Protein AF-A0AAW2NBV9-F1 (afdb_monomer_lite)

Structure (mmCIF, N/CA/C/O backbone):
data_AF-A0AAW2NBV9-F1
#
_entry.id   AF-A0AAW2NBV9-F1
#
loop_
_atom_site.group_PDB
_atom_site.id
_atom_site.type_symbol
_atom_site.label_atom_id
_atom_site.label_alt_id
_atom_site.label_comp_id
_atom_site.label_asym_id
_atom_site.label_entity_id
_atom_site.label_seq_id
_atom_site.pdbx_PDB_ins_code
_atom_site.Cartn_x
_atom_site.Cartn_y
_atom_site.Cartn_z
_atom_site.occupancy
_atom_site.B_iso_or_equiv
_atom_site.auth_seq_id
_atom_site.auth_comp_id
_atom_site.auth_asym_id
_atom_site.auth_atom_id
_atom_site.pdbx_PDB_model_num
ATOM 1 N N . MET A 1 1 ? 8.031 8.968 -2.207 1.00 39.44 1 MET A N 1
ATOM 2 C CA . MET A 1 1 ? 7.893 8.015 -1.089 1.00 39.44 1 MET A CA 1
ATOM 3 C C . MET A 1 1 ? 7.884 6.632 -1.702 1.00 39.44 1 MET A C 1
ATOM 5 O O . MET A 1 1 ? 7.203 6.460 -2.703 1.00 39.44 1 MET A O 1
ATOM 9 N N . ALA A 1 2 ? 8.715 5.728 -1.199 1.00 60.62 2 ALA A N 1
ATOM 10 C CA . ALA A 1 2 ? 8.735 4.329 -1.610 1.00 60.62 2 ALA A CA 1
ATOM 11 C C . ALA A 1 2 ? 8.189 3.507 -0.440 1.00 60.62 2 ALA A C 1
ATOM 13 O O . ALA A 1 2 ? 8.529 3.817 0.704 1.00 60.62 2 ALA A O 1
ATOM 14 N N . ASP A 1 3 ? 7.345 2.519 -0.723 1.00 70.81 3 ASP A N 1
ATOM 15 C CA . ASP A 1 3 ? 6.788 1.648 0.311 1.00 70.81 3 ASP A CA 1
ATOM 16 C C . ASP A 1 3 ? 7.869 0.763 0.943 1.00 70.81 3 ASP A C 1
ATOM 18 O O . ASP A 1 3 ? 8.840 0.377 0.286 1.00 70.81 3 ASP A O 1
ATOM 22 N N . ILE A 1 4 ? 7.714 0.448 2.234 1.00 82.94 4 ILE A N 1
ATOM 23 C CA . ILE A 1 4 ? 8.656 -0.390 2.991 1.00 82.94 4 ILE A CA 1
ATOM 24 C C . ILE A 1 4 ? 8.171 -1.843 2.941 1.00 82.94 4 ILE A C 1
ATOM 26 O O . ILE A 1 4 ? 7.515 -2.344 3.857 1.00 82.94 4 ILE A O 1
ATOM 30 N N . ILE A 1 5 ? 8.468 -2.502 1.825 1.00 86.75 5 ILE A N 1
ATOM 31 C CA . ILE A 1 5 ? 7.992 -3.850 1.492 1.00 86.75 5 ILE A CA 1
ATOM 32 C C . ILE A 1 5 ? 9.079 -4.915 1.650 1.00 86.75 5 ILE A C 1
ATOM 34 O O . ILE A 1 5 ? 10.264 -4.655 1.438 1.00 86.75 5 ILE A O 1
ATOM 38 N N . ASP A 1 6 ? 8.666 -6.135 1.985 1.00 87.75 6 ASP A N 1
ATOM 39 C CA . ASP A 1 6 ? 9.525 -7.312 1.975 1.00 87.75 6 ASP A CA 1
ATOM 40 C C . ASP A 1 6 ? 9.626 -7.894 0.556 1.00 87.75 6 ASP A C 1
ATOM 42 O O . ASP A 1 6 ? 8.645 -8.330 -0.050 1.00 87.75 6 ASP A O 1
ATOM 46 N N . LEU A 1 7 ? 10.853 -7.920 0.034 1.00 87.56 7 LEU A N 1
ATOM 47 C CA . LEU A 1 7 ? 11.192 -8.446 -1.290 1.00 87.56 7 LEU A CA 1
ATOM 48 C C . LEU A 1 7 ? 11.772 -9.869 -1.235 1.00 87.56 7 LEU A C 1
ATOM 50 O O . LEU A 1 7 ? 12.198 -10.396 -2.266 1.00 87.56 7 LEU A O 1
ATOM 54 N N . SER A 1 8 ? 11.805 -10.509 -0.060 1.00 84.38 8 SER A N 1
ATOM 55 C CA . SER A 1 8 ? 12.404 -11.833 0.165 1.00 84.38 8 SER A CA 1
ATOM 56 C C . SER A 1 8 ? 11.896 -12.899 -0.815 1.00 84.38 8 SER A C 1
ATOM 58 O O . SER A 1 8 ? 12.676 -13.706 -1.331 1.00 84.38 8 SER A O 1
ATOM 60 N N . SER A 1 9 ? 10.607 -12.849 -1.166 1.00 85.50 9 SER A N 1
ATOM 61 C CA . SER A 1 9 ? 9.955 -13.765 -2.115 1.00 85.50 9 SER A CA 1
ATOM 62 C C . SER A 1 9 ? 10.530 -13.694 -3.542 1.00 85.50 9 SER A C 1
ATOM 64 O O . SER A 1 9 ? 10.414 -14.657 -4.320 1.00 85.50 9 SER A O 1
ATOM 66 N N . LEU A 1 10 ? 11.184 -12.579 -3.880 1.00 87.31 10 LEU A N 1
ATOM 67 C CA . LEU A 1 10 ? 11.699 -12.263 -5.210 1.00 87.31 10 LEU A CA 1
ATOM 68 C C . LEU A 1 10 ? 13.211 -12.480 -5.354 1.00 87.31 10 LEU A C 1
ATOM 70 O O . LEU A 1 10 ? 13.695 -12.542 -6.483 1.00 87.31 10 LEU A O 1
ATOM 74 N N . VAL A 1 11 ? 13.961 -12.651 -4.258 1.00 82.62 11 VAL A N 1
ATOM 75 C CA . VAL A 1 11 ? 15.443 -12.722 -4.260 1.00 82.62 11 VAL A CA 1
ATOM 76 C C . VAL A 1 11 ? 15.992 -13.871 -5.120 1.00 82.62 11 VAL A C 1
ATOM 78 O O . VAL A 1 11 ? 17.085 -13.787 -5.675 1.00 82.62 11 VAL A O 1
ATOM 81 N N . SER A 1 12 ? 15.217 -14.945 -5.285 1.00 81.38 12 SER A N 1
ATOM 82 C CA . SER A 1 12 ? 15.569 -16.072 -6.166 1.00 81.38 12 SER A CA 1
ATOM 83 C C . SER A 1 12 ? 15.487 -15.744 -7.662 1.00 81.38 12 SER A C 1
ATOM 85 O O . SER A 1 12 ? 16.059 -16.463 -8.479 1.00 81.38 12 SER A O 1
ATOM 87 N N . ALA A 1 13 ? 14.773 -14.682 -8.033 1.00 81.44 13 ALA A N 1
ATOM 88 C CA . ALA A 1 13 ? 14.463 -14.345 -9.416 1.00 81.44 13 ALA A CA 1
ATOM 89 C C . ALA A 1 13 ? 15.041 -12.992 -9.854 1.00 81.44 13 ALA A C 1
ATOM 91 O O . ALA A 1 13 ? 15.349 -12.828 -11.036 1.00 81.44 13 ALA A O 1
ATOM 92 N N . VAL A 1 14 ? 15.212 -12.052 -8.920 1.00 81.38 14 VAL A N 1
ATOM 93 C CA . VAL A 1 14 ? 15.706 -10.694 -9.167 1.00 81.38 14 VAL A CA 1
ATOM 94 C C . VAL A 1 14 ? 16.716 -10.314 -8.084 1.00 81.38 14 VAL A C 1
ATOM 96 O O . VAL A 1 14 ? 16.577 -10.693 -6.923 1.00 81.38 14 VAL A O 1
ATOM 99 N N . ARG A 1 15 ? 17.753 -9.563 -8.470 1.00 81.69 15 ARG A N 1
ATOM 100 C CA . ARG A 1 15 ? 18.691 -8.938 -7.531 1.00 81.69 15 ARG A CA 1
ATOM 101 C C . ARG A 1 15 ? 18.262 -7.501 -7.280 1.00 81.69 15 ARG A C 1
ATOM 103 O O . ARG A 1 15 ? 17.948 -6.784 -8.225 1.00 81.69 15 ARG A O 1
ATOM 110 N N . PHE A 1 16 ? 18.300 -7.087 -6.023 1.00 80.44 16 PHE A N 1
ATOM 111 C CA . PHE A 1 16 ? 17.918 -5.745 -5.602 1.00 80.44 16 PHE A CA 1
ATOM 112 C C . PHE A 1 16 ? 19.143 -4.978 -5.122 1.00 80.44 16 PHE A C 1
ATOM 114 O O . PHE A 1 16 ? 20.084 -5.561 -4.582 1.00 80.44 16 PHE A O 1
ATOM 121 N N . ILE A 1 17 ? 19.114 -3.666 -5.311 1.00 75.94 17 ILE A N 1
ATOM 122 C CA . ILE A 1 17 ? 20.088 -2.738 -4.753 1.00 75.94 17 ILE A CA 1
ATOM 123 C C . ILE A 1 17 ? 19.322 -1.545 -4.198 1.00 75.94 17 ILE A C 1
ATOM 125 O O . ILE A 1 17 ? 18.407 -1.031 -4.843 1.00 75.94 17 ILE A O 1
ATOM 129 N N . ASP A 1 18 ? 19.678 -1.116 -2.991 1.00 74.50 18 ASP A N 1
ATOM 130 C CA . ASP A 1 18 ? 19.153 0.127 -2.441 1.00 74.50 18 ASP A CA 1
ATOM 131 C C . ASP A 1 18 ? 19.538 1.282 -3.372 1.00 74.50 18 ASP A C 1
ATOM 133 O O . ASP A 1 18 ? 20.706 1.428 -3.743 1.00 74.50 18 ASP A O 1
ATOM 137 N N . PHE A 1 19 ? 18.568 2.112 -3.757 1.00 75.88 19 PHE A N 1
ATOM 138 C CA . PHE A 1 19 ? 18.805 3.181 -4.725 1.00 75.88 19 PHE A CA 1
ATOM 139 C C . PHE A 1 19 ? 19.908 4.151 -4.278 1.00 75.88 19 PHE A C 1
ATOM 141 O O . PHE A 1 19 ? 20.666 4.646 -5.105 1.00 75.88 19 PHE A O 1
ATOM 148 N N . ARG A 1 20 ? 20.068 4.386 -2.972 1.00 71.88 20 ARG A N 1
ATOM 149 C CA . ARG A 1 20 ? 21.134 5.238 -2.424 1.00 71.88 20 ARG A CA 1
ATOM 150 C C . ARG A 1 20 ? 22.497 4.588 -2.615 1.00 71.88 20 ARG A C 1
ATOM 152 O O . ARG A 1 20 ? 23.453 5.269 -2.976 1.00 71.88 20 ARG A O 1
ATOM 159 N N . VAL A 1 21 ? 22.590 3.276 -2.403 1.00 76.06 21 VAL A N 1
ATOM 160 C CA . VAL A 1 21 ? 23.816 2.508 -2.661 1.00 76.06 21 VAL A CA 1
ATOM 161 C C . VAL A 1 21 ? 24.131 2.530 -4.153 1.00 76.06 21 VAL A C 1
ATOM 163 O O . VAL A 1 21 ? 25.255 2.848 -4.531 1.00 76.06 21 VAL A O 1
ATOM 166 N N . PHE A 1 22 ? 23.127 2.298 -5.000 1.00 81.75 22 PHE A N 1
ATOM 167 C CA . PHE A 1 22 ? 23.261 2.382 -6.451 1.00 81.75 22 PHE A CA 1
ATOM 168 C C . PHE A 1 22 ? 23.767 3.757 -6.908 1.00 81.75 22 PHE A C 1
ATOM 170 O O . PHE A 1 22 ? 24.771 3.828 -7.609 1.00 81.75 22 PHE A O 1
ATOM 177 N N . VAL A 1 23 ? 23.137 4.847 -6.461 1.00 78.38 23 VAL A N 1
ATOM 178 C CA . VAL A 1 23 ? 23.558 6.226 -6.759 1.00 78.38 23 VAL A CA 1
ATOM 179 C C . VAL A 1 23 ? 24.965 6.493 -6.228 1.00 78.38 23 VAL A C 1
ATOM 181 O O . VAL A 1 23 ? 25.781 7.074 -6.933 1.00 78.38 23 VAL A O 1
ATOM 184 N N . SER A 1 24 ? 25.292 6.037 -5.018 1.00 77.38 24 SER A N 1
ATOM 185 C CA . SER A 1 24 ? 26.635 6.212 -4.450 1.00 77.38 24 SER A CA 1
ATOM 186 C C . SER A 1 24 ? 27.707 5.546 -5.317 1.00 77.38 24 SER A C 1
ATOM 188 O O . SER A 1 24 ? 28.726 6.165 -5.626 1.00 77.38 24 SER A O 1
ATOM 190 N N . MET A 1 25 ? 27.455 4.306 -5.751 1.00 81.50 25 MET A N 1
ATOM 191 C CA . MET A 1 25 ? 28.358 3.537 -6.609 1.00 81.50 25 MET A CA 1
ATOM 192 C C . MET A 1 25 ? 28.469 4.142 -8.008 1.00 81.50 25 MET A C 1
ATOM 194 O O . MET A 1 25 ? 29.577 4.347 -8.496 1.00 81.50 25 MET A O 1
ATOM 198 N N . LEU A 1 26 ? 27.335 4.444 -8.642 1.00 79.56 26 LEU A N 1
ATOM 199 C CA . LEU A 1 26 ? 27.296 4.932 -10.017 1.00 79.56 26 LEU A CA 1
ATOM 200 C C . LEU A 1 26 ? 27.855 6.353 -10.134 1.00 79.56 26 LEU A C 1
ATOM 202 O O . LEU A 1 26 ? 28.618 6.647 -11.048 1.00 79.56 26 LEU A O 1
ATOM 206 N N . CYS A 1 27 ? 27.493 7.232 -9.202 1.00 80.75 27 CYS A N 1
ATOM 207 C CA . CYS A 1 27 ? 27.898 8.633 -9.231 1.00 80.75 27 CYS A CA 1
ATOM 208 C C . CYS A 1 27 ? 29.260 8.877 -8.560 1.00 80.75 27 CYS A C 1
ATOM 210 O O . CYS A 1 27 ? 29.751 10.007 -8.575 1.00 80.75 27 CYS A O 1
ATOM 212 N N . GLY A 1 28 ? 29.860 7.859 -7.929 1.00 78.88 28 GLY A N 1
ATOM 213 C CA . GLY A 1 28 ? 31.118 7.997 -7.190 1.00 78.88 28 GLY A CA 1
ATOM 214 C C . GLY A 1 28 ? 31.019 8.989 -6.026 1.00 78.88 28 GLY A C 1
ATOM 215 O O . GLY A 1 28 ? 31.936 9.784 -5.800 1.00 78.88 28 GLY A O 1
ATOM 216 N N . VAL A 1 29 ? 29.887 8.989 -5.317 1.00 75.12 29 VAL A N 1
ATOM 217 C CA . VAL A 1 29 ? 29.602 9.901 -4.198 1.00 75.12 29 VAL A CA 1
ATOM 218 C C . VAL A 1 29 ? 29.339 9.118 -2.919 1.00 75.12 29 VAL A C 1
ATOM 220 O O . VAL A 1 29 ? 28.699 8.075 -2.941 1.00 75.12 29 VAL A O 1
ATOM 223 N N . ASN A 1 30 ? 29.802 9.631 -1.780 1.00 70.06 30 ASN A N 1
ATOM 224 C CA . ASN A 1 30 ? 29.494 9.037 -0.483 1.00 70.06 30 ASN A CA 1
ATOM 225 C C . ASN A 1 30 ? 28.305 9.766 0.152 1.00 70.06 30 ASN A C 1
ATOM 227 O O . ASN A 1 30 ? 28.470 10.827 0.757 1.00 70.06 30 ASN A O 1
ATOM 231 N N . LEU A 1 31 ? 27.109 9.186 0.025 1.00 64.31 31 LEU A N 1
ATOM 232 C CA . LEU A 1 31 ? 25.885 9.770 0.577 1.00 64.31 31 LEU A CA 1
ATOM 233 C C . LEU A 1 31 ? 25.872 9.809 2.116 1.00 64.31 31 LEU A C 1
ATOM 235 O O . LEU A 1 31 ? 25.191 10.668 2.678 1.00 64.31 31 LEU A O 1
ATOM 239 N N . ASN A 1 32 ? 26.670 8.977 2.798 1.00 58.31 32 ASN A N 1
ATOM 240 C CA . ASN A 1 32 ? 26.787 8.991 4.263 1.00 58.31 32 ASN A CA 1
ATOM 241 C C . ASN A 1 32 ? 27.552 10.220 4.785 1.00 58.31 32 ASN A C 1
ATOM 243 O O . ASN A 1 32 ? 27.430 10.561 5.955 1.00 58.31 32 ASN A O 1
ATOM 247 N N . MET A 1 33 ? 28.316 10.913 3.930 1.00 51.69 33 MET A N 1
ATOM 248 C CA . MET A 1 33 ? 29.054 12.132 4.302 1.00 51.69 33 MET A CA 1
ATOM 249 C C . MET A 1 33 ? 28.194 13.403 4.238 1.00 51.69 33 MET A C 1
ATOM 251 O O . MET A 1 33 ? 28.656 14.480 4.602 1.00 51.69 33 MET A O 1
ATOM 255 N N . SER A 1 34 ? 26.943 13.306 3.782 1.00 48.75 34 SER A N 1
ATOM 256 C CA . SER A 1 34 ? 26.050 14.463 3.612 1.00 48.75 34 SER A CA 1
ATOM 257 C C . SER A 1 34 ? 25.631 15.097 4.950 1.00 48.75 34 SER A C 1
ATOM 259 O O . SER A 1 34 ? 25.307 16.287 5.002 1.00 48.75 34 SER A O 1
ATOM 261 N N . CYS A 1 35 ? 25.670 14.324 6.041 1.00 49.19 35 CYS A N 1
ATOM 262 C CA . CYS A 1 35 ? 25.407 14.797 7.397 1.00 49.19 35 CYS A CA 1
ATOM 263 C C . CYS A 1 35 ? 26.685 15.405 7.992 1.00 49.19 35 CYS A C 1
ATOM 265 O O . CYS A 1 35 ? 27.603 14.686 8.369 1.00 49.19 35 CYS A O 1
ATOM 267 N N . GLY A 1 36 ? 26.749 16.737 8.065 1.00 49.12 36 GLY A N 1
ATOM 268 C CA . GLY A 1 36 ? 27.833 17.456 8.753 1.00 49.12 36 GLY A CA 1
ATOM 269 C C . GLY A 1 36 ? 28.871 18.151 7.864 1.00 49.12 36 GLY A C 1
ATOM 270 O O . GLY A 1 36 ? 29.818 18.722 8.393 1.00 49.12 36 GLY A O 1
ATOM 271 N N . MET A 1 37 ? 28.708 18.163 6.537 1.00 52.62 37 MET A N 1
ATOM 272 C CA . MET A 1 37 ? 29.634 18.881 5.647 1.00 52.62 37 MET A CA 1
ATOM 273 C C . MET A 1 37 ? 29.497 20.412 5.702 1.00 52.62 37 MET A C 1
ATOM 275 O O . MET A 1 37 ? 28.384 20.952 5.769 1.00 52.62 37 MET A O 1
ATOM 279 N N . ASP A 1 38 ? 30.632 21.102 5.557 1.00 52.50 38 ASP A N 1
ATOM 280 C CA . ASP A 1 38 ? 30.707 22.539 5.276 1.00 52.50 38 ASP A CA 1
ATOM 281 C C . ASP A 1 38 ? 30.006 22.899 3.953 1.00 52.50 38 ASP A C 1
ATOM 283 O O . ASP A 1 38 ? 29.855 22.075 3.043 1.00 52.50 38 ASP A O 1
ATOM 287 N N . SER A 1 39 ? 29.577 24.158 3.824 1.00 56.22 39 SER A N 1
ATOM 288 C CA . SER A 1 39 ? 28.795 24.654 2.679 1.00 56.22 39 SER A CA 1
ATOM 289 C C . SER A 1 39 ? 29.490 24.464 1.321 1.00 56.22 39 SER A C 1
ATOM 291 O O . SER A 1 39 ? 28.826 24.177 0.324 1.00 56.22 39 SER A O 1
ATOM 293 N N . SER A 1 40 ? 30.822 24.552 1.275 1.00 56.81 40 SER A N 1
ATOM 294 C CA . SER A 1 40 ? 31.618 24.356 0.056 1.00 56.81 40 SER A CA 1
ATOM 295 C C . SER A 1 40 ? 31.657 22.889 -0.392 1.00 56.81 40 SER A C 1
ATOM 297 O O . SER A 1 40 ? 31.457 22.605 -1.573 1.00 56.81 40 SER A O 1
ATOM 299 N N . MET A 1 41 ? 31.819 21.936 0.532 1.00 57.25 41 MET A N 1
ATOM 300 C CA . MET A 1 41 ? 31.800 20.501 0.215 1.00 57.25 41 MET A CA 1
ATOM 301 C C . MET A 1 41 ? 30.402 20.013 -0.175 1.00 57.25 41 MET A C 1
ATOM 303 O O . MET A 1 41 ? 30.267 19.222 -1.111 1.00 57.25 41 MET A O 1
ATOM 307 N N . LYS A 1 42 ? 29.357 20.567 0.455 1.00 64.62 42 LYS A N 1
ATOM 308 C CA . LYS A 1 42 ? 27.961 20.354 0.045 1.00 64.62 42 LYS A CA 1
ATOM 309 C C . LYS A 1 42 ? 27.713 20.792 -1.399 1.00 64.62 42 LYS A C 1
ATOM 311 O O . LYS A 1 42 ? 27.024 20.083 -2.126 1.00 64.62 42 LYS A O 1
ATOM 316 N N . SER A 1 43 ? 28.302 21.910 -1.836 1.00 67.88 43 SER A N 1
ATOM 317 C CA . SER A 1 43 ? 28.133 22.401 -3.212 1.00 67.88 43 SER A CA 1
ATOM 318 C C . SER A 1 43 ? 28.743 21.459 -4.260 1.00 67.88 43 SER A C 1
ATOM 320 O O . SER A 1 43 ? 28.084 21.131 -5.242 1.00 67.88 43 SER A O 1
ATOM 322 N N . SER A 1 44 ? 29.953 20.937 -4.022 1.00 73.75 44 SER A N 1
ATOM 323 C CA . SER A 1 44 ? 30.614 20.002 -4.946 1.00 73.75 44 SER A CA 1
ATOM 324 C C . SER A 1 44 ? 29.893 18.653 -5.028 1.00 73.75 44 SER A C 1
ATOM 326 O O . SER A 1 44 ? 29.712 18.113 -6.120 1.00 73.75 44 SER A O 1
ATOM 328 N N . LEU A 1 45 ? 29.440 18.127 -3.885 1.00 74.88 45 LEU A N 1
ATOM 329 C CA . LEU A 1 45 ? 28.627 16.913 -3.830 1.00 74.88 45 LEU A CA 1
ATOM 330 C C . LEU A 1 45 ? 27.310 17.090 -4.597 1.00 74.88 45 LEU A C 1
ATOM 332 O O . LEU A 1 45 ? 26.937 16.222 -5.385 1.00 74.88 45 LEU A O 1
ATOM 336 N N . LEU A 1 46 ? 26.633 18.223 -4.396 1.00 77.44 46 LEU A N 1
ATOM 337 C CA . LEU A 1 46 ? 25.379 18.538 -5.071 1.00 77.44 46 LEU A CA 1
ATOM 338 C C . LEU A 1 46 ? 25.558 18.628 -6.590 1.00 77.44 46 LEU A C 1
ATOM 340 O O . LEU A 1 46 ? 24.729 18.100 -7.323 1.00 77.44 46 LEU A O 1
ATOM 344 N N . GLU A 1 47 ? 26.634 19.249 -7.074 1.00 82.38 47 GLU A N 1
ATOM 345 C CA . GLU A 1 47 ? 26.911 19.323 -8.514 1.00 82.38 47 GLU A CA 1
ATOM 346 C C . GLU A 1 47 ? 27.196 17.943 -9.121 1.00 82.38 47 GLU A C 1
ATOM 348 O O . GLU A 1 47 ? 26.631 17.611 -10.162 1.00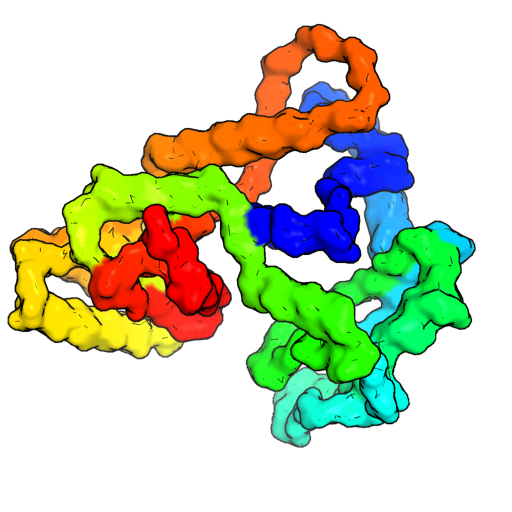 82.38 47 GLU A O 1
ATOM 353 N N . LYS A 1 48 ? 27.971 17.084 -8.443 1.00 80.12 48 LYS A N 1
ATOM 354 C CA . LYS A 1 48 ? 28.168 15.690 -8.886 1.00 80.12 48 LYS A CA 1
ATOM 355 C C . LYS A 1 48 ? 26.856 14.908 -8.933 1.00 80.12 48 LYS A C 1
ATOM 357 O O . LYS A 1 48 ? 26.608 14.175 -9.887 1.00 80.12 48 LYS A O 1
ATOM 362 N N . LEU A 1 49 ? 26.001 15.082 -7.925 1.00 81.44 49 LEU A N 1
ATOM 363 C CA . LEU A 1 49 ? 24.676 14.464 -7.887 1.00 81.44 49 LEU A CA 1
ATOM 364 C C . LEU A 1 49 ? 23.767 14.981 -9.004 1.00 81.44 49 LEU A C 1
ATOM 366 O O . LEU A 1 49 ? 23.067 14.182 -9.615 1.00 81.44 49 LEU A O 1
ATOM 370 N N . LYS A 1 50 ? 23.793 16.282 -9.311 1.00 83.00 50 LYS A N 1
ATOM 371 C CA . LYS A 1 50 ? 23.041 16.855 -10.437 1.00 83.00 50 LYS A CA 1
ATOM 372 C C . LYS A 1 50 ? 23.515 16.296 -11.773 1.00 83.00 50 LYS A C 1
ATOM 374 O O . LYS A 1 50 ? 22.683 15.892 -12.576 1.00 83.00 50 LYS A O 1
ATOM 379 N N . GLN A 1 51 ? 24.827 16.240 -11.997 1.00 82.06 51 GLN A N 1
ATOM 380 C CA . GLN A 1 51 ? 25.407 15.681 -13.223 1.00 82.06 51 GLN A CA 1
ATOM 381 C C . GLN A 1 51 ? 25.036 14.205 -13.388 1.00 82.06 51 GLN A C 1
ATOM 383 O O . GLN A 1 51 ? 24.543 13.797 -14.435 1.00 82.06 51 GLN A O 1
ATOM 388 N N . CYS A 1 52 ? 25.192 13.411 -12.328 1.00 83.00 52 CYS A N 1
ATOM 389 C CA . CYS A 1 52 ? 24.800 12.008 -12.353 1.00 83.00 52 CYS A CA 1
ATOM 390 C C . CYS A 1 52 ? 23.283 11.823 -12.514 1.00 83.00 52 CYS A C 1
ATOM 392 O O . CYS A 1 52 ? 22.836 10.941 -13.240 1.00 83.00 52 CYS A O 1
ATOM 394 N N . GLY A 1 53 ? 22.483 12.679 -11.876 1.00 80.44 53 GLY A N 1
ATOM 395 C CA . GLY A 1 53 ? 21.032 12.709 -12.030 1.00 80.44 53 GLY A CA 1
ATOM 396 C C . GLY A 1 53 ? 20.605 13.021 -13.466 1.00 80.44 53 GLY A C 1
ATOM 397 O O . GLY A 1 53 ? 19.713 12.355 -13.979 1.00 80.44 53 GLY A O 1
ATOM 398 N N . SER A 1 54 ? 21.276 13.967 -14.136 1.00 79.62 54 SER A N 1
ATOM 399 C CA . SER A 1 54 ? 21.076 14.269 -15.564 1.00 79.62 54 SER A CA 1
ATOM 400 C C . SER A 1 54 ? 21.301 13.023 -16.423 1.00 79.62 54 SER A C 1
ATOM 402 O O . SER A 1 54 ? 20.420 12.630 -17.192 1.00 79.62 54 SER A O 1
ATOM 404 N N . LEU A 1 55 ? 22.412 12.322 -16.184 1.00 78.88 55 LEU A N 1
ATOM 405 C CA . LEU A 1 55 ? 22.763 11.081 -16.871 1.00 78.88 55 LEU A CA 1
ATOM 406 C C . LEU A 1 55 ? 21.743 9.957 -16.611 1.00 78.88 55 LEU A C 1
ATOM 408 O O . LEU A 1 55 ? 21.266 9.329 -17.552 1.00 78.88 55 LEU A O 1
ATOM 412 N N . LEU A 1 56 ? 21.338 9.745 -15.354 1.00 78.06 56 LEU A N 1
ATOM 413 C CA . LEU A 1 56 ? 20.328 8.748 -14.971 1.00 78.06 56 LEU A CA 1
ATOM 414 C C . LEU A 1 56 ? 18.928 9.057 -15.504 1.00 78.06 56 LEU A C 1
ATOM 416 O O . LEU A 1 56 ? 18.153 8.143 -15.772 1.00 78.06 56 LEU A O 1
ATOM 420 N N . SER A 1 57 ? 18.594 10.338 -15.652 1.00 74.81 57 SER A N 1
ATOM 421 C CA . SER A 1 57 ? 17.319 10.770 -16.227 1.00 74.81 57 SER A CA 1
ATOM 422 C C . SER A 1 57 ? 17.270 10.622 -17.749 1.00 74.81 57 SER A C 1
ATOM 424 O O . SER A 1 57 ? 16.208 10.795 -18.345 1.00 74.81 57 SER A O 1
ATOM 426 N N . GLY A 1 58 ? 18.408 10.319 -18.384 1.00 72.44 58 GLY A N 1
ATOM 427 C CA . GLY A 1 58 ? 18.514 10.249 -19.834 1.00 72.44 58 GLY A CA 1
ATOM 428 C C . GLY A 1 58 ? 18.411 11.609 -20.526 1.00 72.44 58 GLY A C 1
ATOM 429 O O . GLY A 1 58 ? 18.204 11.649 -21.739 1.00 72.44 58 GLY A O 1
ATOM 430 N N . TYR A 1 59 ? 18.553 12.717 -19.783 1.00 74.12 59 TYR A N 1
ATOM 431 C CA . TYR A 1 59 ? 18.511 14.079 -20.325 1.00 74.12 59 TYR A CA 1
ATOM 432 C C . TYR A 1 59 ? 19.587 14.287 -21.398 1.00 74.12 59 TYR A C 1
ATOM 434 O O . TYR A 1 59 ? 19.316 14.853 -22.456 1.00 74.12 59 TYR A O 1
ATOM 442 N N . ASP A 1 60 ? 20.775 13.728 -21.163 1.00 72.94 60 ASP A N 1
ATOM 443 C CA . ASP A 1 60 ? 21.912 13.776 -22.087 1.00 72.94 60 ASP A CA 1
ATOM 444 C C . ASP A 1 60 ? 21.848 12.691 -23.188 1.00 72.94 60 ASP A C 1
ATOM 446 O O . ASP A 1 60 ? 22.743 12.580 -24.025 1.00 72.94 60 ASP A O 1
ATOM 450 N N . GLY A 1 61 ? 20.761 11.911 -23.240 1.00 75.38 61 GLY A N 1
ATOM 451 C CA . GLY A 1 61 ? 20.536 10.851 -24.221 1.00 75.38 61 GLY A CA 1
ATOM 452 C C . GLY A 1 61 ? 21.223 9.525 -23.883 1.00 75.38 61 GLY A C 1
ATOM 453 O O . GLY A 1 61 ? 21.475 9.210 -22.722 1.00 75.38 61 GLY A O 1
ATOM 454 N N . ASN A 1 62 ? 21.470 8.714 -24.916 1.00 80.25 62 ASN A N 1
ATOM 455 C CA . ASN A 1 62 ? 22.161 7.433 -24.767 1.00 80.25 62 ASN A CA 1
ATOM 456 C C . ASN A 1 62 ? 23.663 7.677 -24.606 1.00 80.25 62 ASN A C 1
ATOM 458 O O . ASN A 1 62 ? 24.260 8.381 -25.420 1.00 80.25 62 ASN A O 1
ATOM 462 N N . VAL A 1 63 ? 24.264 7.052 -23.598 1.00 78.81 63 VAL A N 1
ATOM 463 C CA . VAL A 1 63 ? 25.699 7.135 -23.310 1.00 78.81 63 VAL A CA 1
ATOM 464 C C . VAL A 1 63 ? 26.312 5.762 -23.565 1.00 78.81 63 VAL A C 1
ATOM 466 O O . VAL A 1 63 ? 26.252 4.891 -22.695 1.00 78.81 63 VAL A O 1
ATOM 469 N N . ASP A 1 64 ? 26.871 5.574 -24.765 1.00 78.50 64 ASP A N 1
ATOM 470 C CA . ASP A 1 64 ? 27.492 4.332 -25.249 1.00 78.50 64 ASP A CA 1
ATOM 471 C C . ASP A 1 64 ? 26.711 3.066 -24.830 1.00 78.50 64 ASP A C 1
ATOM 473 O O . ASP A 1 64 ? 25.502 2.969 -25.042 1.00 78.50 64 ASP A O 1
ATOM 477 N N . SER A 1 65 ? 27.389 2.092 -24.214 1.00 77.38 65 SER A N 1
ATOM 478 C CA . SER A 1 65 ? 26.799 0.902 -23.587 1.00 77.38 65 SER A CA 1
ATOM 479 C C . SER A 1 65 ? 26.518 1.090 -22.086 1.00 77.38 65 SER A C 1
ATOM 481 O O . SER A 1 65 ? 26.240 0.126 -21.371 1.00 77.38 65 SER A O 1
ATOM 483 N N . CYS A 1 66 ? 26.638 2.312 -21.564 1.00 80.69 66 CYS A N 1
ATOM 484 C CA . CYS A 1 66 ? 26.435 2.609 -20.148 1.00 80.69 66 CYS A CA 1
ATOM 485 C C . CYS A 1 66 ? 24.952 2.849 -19.851 1.00 80.69 66 CYS A C 1
ATOM 487 O O . CYS A 1 66 ? 24.356 2.104 -19.073 1.00 80.69 66 CYS A O 1
ATOM 489 N N . VAL A 1 67 ? 24.342 3.833 -20.518 1.00 84.38 67 VAL A N 1
ATOM 490 C CA . VAL A 1 67 ? 22.941 4.222 -20.306 1.00 84.38 67 VAL A CA 1
ATOM 491 C C . VAL A 1 67 ? 22.193 4.249 -21.629 1.00 84.38 67 VAL A C 1
ATOM 493 O O . VAL A 1 67 ? 22.603 4.934 -22.565 1.00 84.38 67 VAL A O 1
ATOM 496 N N . PHE A 1 68 ? 21.052 3.570 -21.681 1.00 87.88 68 PHE A N 1
ATOM 497 C CA . PHE A 1 68 ? 20.069 3.735 -22.743 1.00 87.88 68 PHE A CA 1
ATOM 498 C C . PHE A 1 68 ? 18.863 4.506 -22.210 1.00 87.88 68 PHE A C 1
ATOM 500 O O . PHE A 1 68 ? 18.114 4.004 -21.374 1.00 87.88 68 PHE A O 1
ATOM 507 N N . ALA A 1 69 ? 18.677 5.722 -22.711 1.00 85.81 69 ALA A N 1
ATOM 508 C CA . ALA A 1 69 ? 17.557 6.591 -22.407 1.00 85.81 69 ALA A CA 1
ATOM 509 C C . ALA A 1 69 ? 16.424 6.361 -23.413 1.00 85.81 69 ALA A C 1
ATOM 511 O O . ALA A 1 69 ? 16.483 6.793 -24.568 1.00 85.81 69 ALA A O 1
ATOM 512 N N . SER A 1 70 ? 15.364 5.686 -22.973 1.00 82.56 70 SER A N 1
ATOM 513 C CA . SER A 1 70 ? 14.174 5.495 -23.796 1.00 82.56 70 SER A CA 1
ATOM 514 C C . SER A 1 70 ? 13.502 6.838 -24.079 1.00 82.56 70 SER A C 1
ATOM 516 O O . SER A 1 70 ? 13.135 7.569 -23.160 1.00 82.56 70 SER A O 1
ATOM 518 N N . ARG A 1 71 ? 13.318 7.143 -25.368 1.00 79.56 71 ARG A N 1
ATOM 519 C CA . ARG A 1 71 ? 12.613 8.344 -25.849 1.00 79.56 71 ARG A CA 1
ATOM 520 C C . ARG A 1 71 ? 11.121 8.107 -26.091 1.00 79.56 71 ARG A C 1
ATOM 522 O O . ARG A 1 71 ? 10.455 8.972 -26.655 1.00 79.56 71 ARG A O 1
ATOM 529 N N . GLU A 1 72 ? 10.614 6.935 -25.720 1.00 79.69 72 GLU A N 1
ATOM 530 C CA . GLU A 1 72 ? 9.203 6.596 -25.890 1.00 79.69 72 GLU A CA 1
ATOM 531 C C . GLU A 1 72 ? 8.332 7.470 -24.986 1.00 79.69 72 GLU A C 1
ATOM 533 O O . GLU A 1 72 ? 8.592 7.610 -23.790 1.00 79.69 72 GLU A O 1
ATOM 538 N N . ASP A 1 73 ? 7.284 8.059 -25.561 1.00 75.75 73 ASP A N 1
ATOM 539 C CA . ASP A 1 73 ? 6.320 8.855 -24.809 1.00 75.75 73 ASP A CA 1
ATOM 540 C C . ASP A 1 73 ? 5.298 7.911 -24.171 1.00 75.75 73 ASP A C 1
ATOM 542 O O . ASP A 1 73 ? 4.504 7.263 -24.852 1.00 75.75 73 ASP A O 1
ATOM 546 N N . CYS A 1 74 ? 5.274 7.844 -22.845 1.00 72.81 74 CYS A N 1
ATOM 547 C CA . CYS A 1 74 ? 4.314 7.004 -22.134 1.00 72.81 74 CYS A CA 1
ATOM 548 C C . CYS A 1 74 ? 2.855 7.357 -22.469 1.00 72.81 74 CYS A C 1
ATOM 550 O O . CYS A 1 74 ? 1.992 6.495 -22.420 1.00 72.81 74 CYS A O 1
ATOM 552 N N . ARG A 1 75 ? 2.546 8.583 -22.917 1.00 73.69 75 ARG A N 1
ATOM 553 C CA . ARG A 1 75 ? 1.178 8.941 -23.327 1.00 73.69 75 ARG A CA 1
ATOM 554 C C . ARG A 1 75 ? 0.708 8.163 -24.552 1.00 73.69 75 ARG A C 1
ATOM 556 O O . ARG A 1 75 ? -0.486 7.917 -24.680 1.00 73.69 75 ARG A O 1
ATOM 563 N N . ASN A 1 76 ? 1.613 7.801 -25.460 1.00 80.12 76 ASN A N 1
ATOM 564 C CA . ASN A 1 76 ? 1.276 7.145 -26.724 1.00 80.12 76 ASN A CA 1
ATOM 565 C C . ASN A 1 76 ? 1.731 5.680 -26.798 1.00 80.12 76 ASN A C 1
ATOM 567 O O . ASN A 1 76 ? 1.409 5.009 -27.776 1.00 80.12 76 ASN A O 1
ATOM 571 N N . THR A 1 77 ? 2.436 5.181 -25.785 1.00 81.44 77 THR A N 1
ATOM 572 C CA . THR A 1 77 ? 3.023 3.840 -25.786 1.00 81.44 77 THR A CA 1
ATOM 573 C C . THR A 1 77 ? 2.524 3.036 -24.594 1.00 81.44 77 THR A C 1
ATOM 575 O O . THR A 1 77 ? 2.573 3.500 -23.459 1.00 81.44 77 THR A O 1
ATOM 578 N N . VAL A 1 78 ? 2.064 1.818 -24.864 1.00 82.75 78 VAL A N 1
ATOM 579 C CA . VAL A 1 78 ? 1.717 0.803 -23.868 1.00 82.75 78 VAL A CA 1
ATOM 580 C C . VAL A 1 78 ? 2.714 -0.334 -24.005 1.00 82.75 78 VAL A C 1
ATOM 582 O O . VAL A 1 78 ? 2.789 -0.982 -25.046 1.00 82.75 78 VAL A O 1
ATOM 585 N N . TRP A 1 79 ? 3.512 -0.554 -22.973 1.00 84.69 79 TRP A N 1
ATOM 586 C CA . TRP A 1 79 ? 4.493 -1.627 -22.947 1.00 84.69 79 TRP A CA 1
ATOM 587 C C . TRP A 1 79 ? 3.811 -2.965 -22.681 1.00 84.69 79 TRP A C 1
ATOM 589 O O . TRP A 1 79 ? 3.137 -3.108 -21.670 1.00 84.69 79 TRP A O 1
ATOM 599 N N . THR A 1 80 ? 4.023 -3.941 -23.559 1.00 84.69 80 THR A N 1
ATOM 600 C CA . THR A 1 80 ? 3.481 -5.307 -23.450 1.00 84.69 80 THR A CA 1
ATOM 601 C C . THR A 1 80 ? 4.607 -6.337 -23.478 1.00 84.69 80 THR A C 1
ATOM 603 O O . THR A 1 80 ? 5.690 -6.043 -23.989 1.00 84.69 80 THR A O 1
ATOM 606 N N . TYR A 1 81 ? 4.379 -7.554 -22.980 1.00 83.62 81 TYR A N 1
ATOM 607 C CA . TYR A 1 81 ? 5.420 -8.587 -22.921 1.00 83.62 81 TYR A CA 1
ATOM 608 C C . TYR A 1 81 ? 5.124 -9.817 -23.797 1.00 83.62 81 TYR A C 1
ATOM 610 O O . TYR A 1 81 ? 4.187 -10.564 -23.529 1.00 83.62 81 TYR A O 1
ATOM 618 N N . LEU A 1 82 ? 5.975 -10.063 -24.802 1.00 73.25 82 LEU A N 1
ATOM 619 C CA . LEU A 1 82 ? 5.937 -11.212 -25.720 1.00 73.25 82 LEU A CA 1
ATOM 620 C C . LEU A 1 82 ? 4.569 -11.435 -26.384 1.00 73.25 82 LEU A C 1
ATOM 622 O O . LEU A 1 82 ? 4.107 -12.575 -26.513 1.00 73.25 82 LEU A O 1
ATOM 626 N N . THR A 1 83 ? 3.933 -10.350 -26.828 1.00 71.75 83 THR A N 1
ATOM 627 C CA . THR A 1 83 ? 2.670 -10.393 -27.582 1.00 71.75 83 THR A CA 1
ATOM 628 C C . THR A 1 83 ? 2.929 -10.217 -29.080 1.00 71.75 83 THR A C 1
ATOM 630 O O . THR A 1 83 ? 3.909 -9.594 -29.486 1.00 71.75 83 THR A O 1
ATOM 633 N N . ASP A 1 84 ? 2.038 -10.741 -29.926 1.00 76.88 84 ASP A N 1
ATOM 634 C CA . ASP A 1 84 ? 2.103 -10.511 -31.382 1.00 76.88 84 ASP A CA 1
ATOM 635 C C . ASP A 1 84 ? 1.533 -9.131 -31.781 1.00 76.88 84 ASP A C 1
ATOM 637 O O . ASP A 1 84 ? 1.364 -8.843 -32.965 1.00 76.88 84 ASP A O 1
ATOM 641 N N . ASP A 1 85 ? 1.268 -8.261 -30.799 1.00 81.56 85 ASP A N 1
ATOM 642 C CA . ASP A 1 85 ? 0.559 -6.989 -30.966 1.00 81.56 85 ASP A CA 1
ATOM 643 C C . ASP A 1 85 ? 1.495 -5.772 -31.094 1.00 81.56 85 ASP A C 1
ATOM 645 O O . ASP A 1 85 ? 1.055 -4.621 -31.008 1.00 81.56 85 ASP A O 1
ATOM 649 N N . ASP A 1 86 ? 2.796 -5.992 -31.291 1.00 85.75 86 ASP A N 1
ATOM 650 C CA . ASP A 1 86 ? 3.784 -4.916 -31.398 1.00 85.75 86 ASP A CA 1
ATOM 651 C C . ASP A 1 86 ? 3.422 -3.912 -32.513 1.00 85.75 86 ASP A C 1
ATOM 653 O O . ASP A 1 86 ? 3.279 -4.257 -33.687 1.00 85.75 86 ASP A O 1
ATOM 657 N N . GLY A 1 87 ? 3.270 -2.639 -32.141 1.00 85.06 87 GLY A N 1
ATOM 658 C CA . GLY A 1 87 ? 2.893 -1.533 -33.025 1.00 85.06 87 GLY A CA 1
ATOM 659 C C . GLY A 1 87 ? 1.387 -1.362 -33.279 1.00 85.06 87 GLY A C 1
ATOM 660 O O . GLY A 1 87 ? 0.993 -0.347 -33.881 1.00 85.06 87 GLY A O 1
ATOM 661 N N . ILE A 1 88 ? 0.542 -2.295 -32.818 1.00 90.19 88 ILE A N 1
ATOM 662 C CA . ILE A 1 88 ? -0.924 -2.239 -32.950 1.00 90.19 88 ILE A CA 1
ATOM 663 C C . ILE A 1 88 ? -1.503 -1.166 -32.014 1.00 90.19 88 ILE A C 1
ATOM 665 O O . ILE A 1 88 ? -0.901 -0.798 -31.006 1.00 90.19 88 ILE A O 1
ATOM 669 N N . LEU A 1 89 ? -2.666 -0.608 -32.368 1.00 88.00 89 LEU A N 1
ATOM 670 C CA . LEU A 1 89 ? -3.400 0.301 -31.485 1.00 88.00 89 LEU A CA 1
ATOM 671 C C . LEU A 1 89 ? -3.844 -0.427 -30.216 1.00 88.00 89 LEU A C 1
ATOM 673 O O . LEU A 1 89 ? -4.413 -1.512 -30.283 1.00 88.00 89 LEU A O 1
ATOM 677 N N . ASP A 1 90 ? -3.626 0.209 -29.071 1.00 84.00 90 ASP A N 1
ATOM 678 C CA . ASP A 1 90 ? -4.093 -0.321 -27.797 1.00 84.00 90 ASP A CA 1
ATOM 679 C C . ASP A 1 90 ? -5.630 -0.346 -27.729 1.00 84.00 90 ASP A C 1
ATOM 681 O O . ASP A 1 90 ? -6.286 0.538 -28.286 1.00 84.00 90 ASP A O 1
ATOM 685 N N . SER A 1 91 ? -6.215 -1.328 -27.042 1.00 79.44 91 SER A N 1
ATOM 686 C CA . SER A 1 91 ? -7.671 -1.436 -26.884 1.00 79.44 91 SER A CA 1
ATOM 687 C C . SER A 1 91 ? -8.254 -0.284 -26.065 1.00 79.44 91 SER A C 1
ATOM 689 O O . SER A 1 91 ? -9.377 0.150 -26.328 1.00 79.44 91 SER A O 1
ATOM 691 N N . PHE A 1 92 ? -7.489 0.267 -25.118 1.00 75.62 92 PHE A N 1
ATOM 692 C CA . PHE A 1 92 ? -7.894 1.409 -24.301 1.00 75.62 92 PHE A CA 1
ATOM 693 C C . PHE A 1 92 ? -7.543 2.735 -24.985 1.00 75.62 92 PHE A C 1
ATOM 695 O O . PHE A 1 92 ? -6.757 3.549 -24.482 1.00 75.62 92 PHE A O 1
ATOM 702 N N . GLN A 1 93 ? -8.157 2.979 -26.148 1.00 81.56 93 GLN A N 1
ATOM 703 C CA . GLN A 1 93 ? -8.167 4.313 -26.750 1.00 81.56 93 GLN A CA 1
ATOM 704 C C . GLN A 1 93 ? -9.152 5.229 -26.022 1.00 81.56 93 GLN A C 1
ATOM 706 O O . GLN A 1 93 ? -10.241 4.816 -25.630 1.00 81.56 93 GLN A O 1
ATOM 711 N N . ALA A 1 94 ? -8.804 6.513 -25.923 1.00 76.38 94 ALA A N 1
ATOM 712 C CA . ALA A 1 94 ? -9.760 7.529 -25.502 1.00 76.38 94 ALA A CA 1
ATOM 713 C C . ALA A 1 94 ? -10.920 7.616 -26.510 1.00 76.38 94 ALA A C 1
ATOM 715 O O . ALA A 1 94 ? -10.692 7.725 -27.722 1.00 76.38 94 ALA A O 1
ATOM 716 N N . ASP A 1 95 ? -12.152 7.608 -26.003 1.00 79.75 95 ASP A N 1
ATOM 717 C CA . ASP A 1 95 ? -13.338 7.868 -26.814 1.00 79.75 95 ASP A CA 1
ATOM 718 C C . ASP A 1 95 ? -13.368 9.321 -27.333 1.00 79.75 95 ASP A C 1
ATOM 720 O O . ASP A 1 95 ? -12.604 10.196 -26.901 1.00 79.75 95 ASP A O 1
ATOM 724 N N . ASP A 1 96 ? -14.242 9.587 -28.304 1.00 82.62 96 ASP A N 1
ATOM 725 C CA . ASP A 1 96 ? -14.313 10.891 -28.968 1.00 82.62 96 ASP A CA 1
ATOM 726 C C . ASP A 1 96 ? -14.787 12.022 -28.045 1.00 82.62 96 ASP A C 1
ATOM 728 O O . ASP A 1 96 ? -14.399 13.181 -28.239 1.00 82.62 96 ASP A O 1
ATOM 732 N N . GLU A 1 97 ? -15.595 11.719 -27.026 1.00 79.31 97 GLU A N 1
ATOM 733 C CA . GLU A 1 97 ? -16.029 12.711 -26.040 1.00 79.31 97 GLU A CA 1
ATOM 734 C C . GLU A 1 97 ? -14.862 13.135 -25.146 1.00 79.31 97 GLU A C 1
ATOM 736 O O . GLU A 1 97 ? -14.618 14.332 -24.945 1.00 79.31 97 GLU A O 1
ATOM 741 N N . LEU A 1 98 ? -14.090 12.168 -24.653 1.00 74.44 98 LEU A N 1
ATOM 742 C CA . LEU A 1 98 ? -12.924 12.380 -23.813 1.00 74.44 98 LEU A CA 1
ATOM 743 C C . LEU A 1 98 ? -11.814 13.088 -24.589 1.00 74.44 98 LEU A C 1
ATOM 745 O O . LEU A 1 98 ? -11.224 14.039 -24.064 1.00 74.44 98 LEU A O 1
ATOM 749 N N . LYS A 1 99 ? -11.583 12.703 -25.853 1.00 78.44 99 LYS A N 1
ATOM 750 C CA . LYS A 1 99 ? -10.639 13.385 -26.751 1.00 78.44 99 LYS A CA 1
ATOM 751 C C . LYS A 1 99 ? -10.957 14.867 -26.883 1.00 78.44 99 LYS A C 1
ATOM 753 O O . LYS A 1 99 ? -10.066 15.696 -26.696 1.00 78.44 99 LYS A O 1
ATOM 758 N N . LYS A 1 100 ? -12.225 15.219 -27.118 1.00 80.44 100 LYS A N 1
ATOM 759 C CA . LYS A 1 100 ? -12.670 16.620 -27.216 1.00 80.44 100 LYS A CA 1
ATOM 760 C C . LYS A 1 100 ? -12.552 17.352 -25.881 1.00 80.44 100 LYS A C 1
ATOM 762 O O . LYS A 1 100 ? -11.984 18.442 -25.826 1.00 80.44 100 LYS A O 1
ATOM 767 N N . LYS A 1 101 ? -13.032 16.747 -24.790 1.00 79.38 101 LYS A N 1
ATOM 768 C CA . LYS A 1 101 ? -13.048 17.358 -23.450 1.00 79.38 101 LYS A CA 1
ATOM 769 C C . LYS A 1 101 ? -11.647 17.636 -22.905 1.00 79.38 101 LYS A C 1
ATOM 771 O O . LYS A 1 101 ? -11.440 18.639 -22.225 1.00 79.38 101 LYS A O 1
ATOM 776 N N . ARG A 1 102 ? -10.691 16.741 -23.167 1.00 74.88 102 ARG A N 1
ATOM 777 C CA . ARG A 1 102 ? -9.317 16.809 -22.642 1.00 74.88 102 ARG A CA 1
ATOM 778 C C . ARG A 1 102 ? -8.281 17.247 -23.678 1.00 74.88 102 ARG A C 1
ATOM 780 O O . ARG A 1 102 ? -7.113 17.351 -23.323 1.00 74.88 102 ARG A O 1
ATOM 787 N N . LYS A 1 103 ? -8.698 17.537 -24.918 1.00 79.38 103 LYS A N 1
ATOM 788 C CA . LYS A 1 103 ? -7.815 17.878 -26.048 1.00 79.38 103 LYS A CA 1
ATOM 789 C C . LYS A 1 103 ? -6.729 16.815 -26.282 1.00 79.38 103 LYS A C 1
ATOM 791 O O . LYS A 1 103 ? -5.567 17.146 -26.504 1.00 79.38 103 LYS A O 1
ATOM 796 N N . ILE A 1 104 ? -7.103 15.538 -26.202 1.00 75.94 104 ILE A N 1
ATOM 797 C CA . ILE A 1 104 ? -6.181 14.422 -26.459 1.00 75.94 104 ILE A CA 1
ATOM 798 C C . ILE A 1 104 ? -6.009 14.290 -27.974 1.00 75.94 104 ILE A C 1
ATOM 800 O O . ILE A 1 104 ? -6.976 14.022 -28.683 1.00 75.94 104 ILE A O 1
ATOM 804 N N . SER A 1 105 ? -4.784 14.487 -28.461 1.00 78.94 105 SER A N 1
ATOM 805 C CA . SER A 1 105 ? -4.423 14.396 -29.885 1.00 78.94 105 SER A CA 1
ATOM 806 C C . SER A 1 105 ? -3.580 13.167 -30.237 1.00 78.94 105 SER A C 1
ATOM 808 O O . SER A 1 105 ? -3.297 12.939 -31.410 1.00 78.94 105 SER A O 1
ATOM 810 N N . PHE A 1 106 ? -3.159 12.387 -29.242 1.00 76.81 106 PHE A N 1
ATOM 811 C CA . PHE A 1 106 ? -2.292 11.228 -29.430 1.00 76.81 106 PHE A CA 1
ATOM 812 C C . PHE A 1 106 ? -3.093 9.921 -29.523 1.00 76.81 106 PHE A C 1
ATOM 814 O O . PHE A 1 106 ? -4.198 9.811 -28.990 1.00 76.81 106 PHE A O 1
ATOM 821 N N . LEU A 1 107 ? -2.509 8.929 -30.198 1.00 82.38 107 LEU A N 1
ATOM 822 C CA . LEU A 1 107 ? -3.008 7.553 -30.269 1.00 82.38 107 LEU A CA 1
ATOM 823 C C . LEU A 1 107 ? -2.085 6.647 -29.465 1.00 82.38 107 LEU A C 1
ATOM 825 O O . LEU A 1 107 ? -0.867 6.798 -29.557 1.00 82.38 107 LEU A O 1
ATOM 829 N N . ARG A 1 108 ? -2.658 5.704 -28.715 1.00 83.00 108 ARG A N 1
ATOM 830 C CA . ARG A 1 108 ? -1.882 4.733 -27.934 1.00 83.00 108 ARG A CA 1
ATOM 831 C C . ARG A 1 108 ? -1.555 3.506 -28.777 1.00 83.00 108 ARG A C 1
ATOM 833 O O . ARG A 1 108 ? -2.444 2.973 -29.440 1.00 83.00 108 ARG A O 1
ATOM 840 N N . ARG A 1 109 ? -0.308 3.049 -28.752 1.00 87.62 109 ARG A N 1
ATOM 841 C CA . ARG A 1 109 ? 0.157 1.844 -29.444 1.00 87.62 109 ARG A CA 1
ATOM 842 C C . ARG A 1 109 ? 0.844 0.905 -28.476 1.00 87.62 109 ARG A C 1
ATOM 844 O O . ARG A 1 109 ? 1.528 1.357 -27.563 1.00 87.62 109 ARG A O 1
ATOM 851 N N . ARG A 1 110 ? 0.682 -0.388 -28.712 1.00 87.75 110 ARG A N 1
ATOM 852 C CA . ARG A 1 110 ? 1.382 -1.439 -27.984 1.00 87.75 110 ARG A CA 1
ATOM 853 C C . ARG A 1 110 ? 2.818 -1.538 -28.477 1.00 87.75 110 ARG A C 1
ATOM 855 O O . ARG A 1 110 ? 3.079 -1.354 -29.667 1.00 87.75 110 ARG A O 1
ATOM 862 N N . LYS A 1 111 ? 3.745 -1.793 -27.563 1.00 87.69 111 LYS A N 1
ATOM 863 C CA . LYS A 1 111 ? 5.163 -1.972 -27.863 1.00 87.69 111 LYS A CA 1
ATOM 864 C C . LYS A 1 111 ? 5.724 -3.120 -27.049 1.00 87.69 111 LYS A C 1
ATOM 866 O O . LYS A 1 111 ? 5.617 -3.127 -25.823 1.00 87.69 111 LYS A O 1
ATOM 871 N N . ASP A 1 112 ? 6.342 -4.074 -27.729 1.00 87.62 112 ASP A N 1
ATOM 872 C CA . ASP A 1 112 ? 6.906 -5.241 -27.067 1.00 87.62 112 ASP A CA 1
ATOM 873 C C . ASP A 1 112 ? 8.197 -4.886 -26.307 1.00 87.62 112 ASP A C 1
ATOM 875 O O . ASP A 1 112 ? 9.184 -4.420 -26.885 1.00 87.62 112 ASP A O 1
ATOM 879 N N . VAL A 1 113 ? 8.188 -5.115 -24.990 1.00 86.75 113 VAL A N 1
ATOM 880 C CA . VAL A 1 113 ? 9.311 -4.827 -24.086 1.00 86.75 113 VAL A CA 1
ATOM 881 C C . VAL A 1 113 ? 10.537 -5.665 -24.434 1.00 86.75 113 VAL A C 1
ATOM 883 O O . VAL A 1 113 ? 11.650 -5.144 -24.424 1.00 86.75 113 VAL A O 1
ATOM 886 N N . TYR A 1 114 ? 10.369 -6.948 -24.751 1.00 86.31 114 TYR A N 1
ATOM 887 C CA . TYR A 1 114 ? 11.492 -7.843 -25.022 1.00 86.31 114 TYR A CA 1
ATOM 888 C C . TYR A 1 114 ? 12.176 -7.496 -26.349 1.00 86.31 114 TYR A C 1
ATOM 890 O O . TYR A 1 114 ? 13.398 -7.425 -26.423 1.00 86.31 114 TYR A O 1
ATOM 898 N N . LYS A 1 115 ? 11.402 -7.193 -27.388 1.00 88.94 115 LYS A N 1
ATOM 899 C CA . LYS A 1 115 ? 11.908 -6.776 -28.697 1.00 88.94 115 LYS A CA 1
ATOM 900 C C . LYS A 1 115 ? 12.577 -5.404 -28.641 1.00 88.94 115 LYS A C 1
ATOM 902 O O . LYS A 1 115 ? 13.609 -5.195 -29.275 1.00 88.94 115 LYS A O 1
ATOM 907 N N . ALA A 1 116 ? 11.996 -4.459 -27.901 1.00 88.25 116 ALA A N 1
ATOM 908 C CA . ALA A 1 116 ? 12.526 -3.103 -27.811 1.00 88.25 116 ALA A CA 1
ATOM 909 C C . ALA A 1 116 ? 13.723 -2.991 -26.857 1.00 88.25 116 ALA A C 1
ATOM 911 O O . ALA A 1 116 ? 14.679 -2.275 -27.159 1.00 88.25 116 ALA A O 1
ATO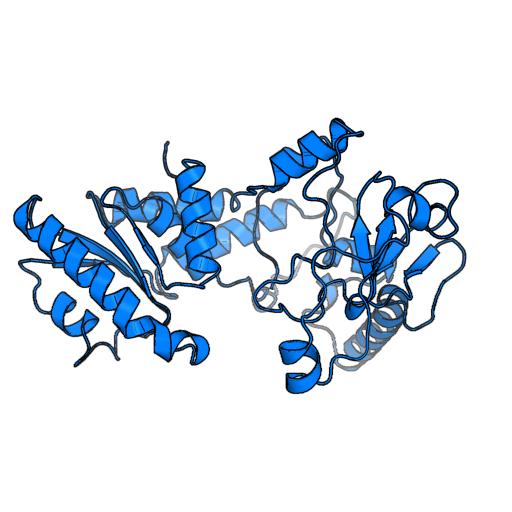M 912 N N . LEU A 1 117 ? 13.683 -3.680 -25.713 1.00 87.62 117 LEU A N 1
ATOM 913 C CA . LEU A 1 117 ? 14.625 -3.484 -24.606 1.00 87.62 117 LEU A CA 1
ATOM 914 C C . LEU A 1 117 ? 15.461 -4.725 -24.253 1.00 87.62 117 LEU A C 1
ATOM 916 O O . LEU A 1 117 ? 16.393 -4.622 -23.460 1.00 87.62 117 LEU A O 1
ATOM 920 N N . GLY A 1 118 ? 15.133 -5.889 -24.811 1.00 86.81 118 GLY A N 1
ATOM 921 C CA . GLY A 1 118 ? 15.796 -7.155 -24.515 1.00 86.81 118 GLY A CA 1
ATOM 922 C C . GLY A 1 118 ? 17.053 -7.430 -25.350 1.00 86.81 118 GLY A C 1
ATOM 923 O O . GLY A 1 118 ? 17.513 -6.584 -26.124 1.00 86.81 118 GLY A O 1
ATOM 924 N N . PRO A 1 119 ? 17.639 -8.631 -25.190 1.00 88.25 119 PRO A N 1
ATOM 925 C CA . PRO A 1 119 ? 18.859 -9.027 -25.885 1.00 88.25 119 PRO A CA 1
ATOM 926 C C . PRO A 1 119 ? 18.744 -8.881 -27.408 1.00 88.25 119 PRO A C 1
ATOM 928 O O . PRO A 1 119 ? 17.773 -9.327 -28.013 1.00 88.25 119 PRO A O 1
ATOM 931 N N . GLY A 1 120 ? 19.759 -8.279 -28.033 1.00 87.38 120 GLY A N 1
ATOM 932 C CA . GLY A 1 120 ? 19.794 -8.032 -29.480 1.00 87.38 120 GLY A CA 1
ATOM 933 C C . GLY A 1 120 ? 19.194 -6.691 -29.919 1.00 87.38 120 GLY A C 1
ATOM 934 O O . GLY A 1 120 ? 19.338 -6.329 -31.086 1.00 87.38 120 GLY A O 1
ATOM 935 N N . SER A 1 121 ? 18.578 -5.927 -29.011 1.00 89.50 121 SER A N 1
ATOM 936 C CA . SER A 1 121 ? 18.205 -4.532 -29.261 1.00 89.50 121 SER A CA 1
ATOM 937 C C . SER A 1 121 ? 19.347 -3.567 -28.907 1.00 89.50 121 SER A C 1
ATOM 939 O O . SER A 1 121 ? 20.291 -3.926 -28.201 1.00 89.50 121 SER A O 1
ATOM 941 N N . ALA A 1 122 ? 19.244 -2.311 -29.354 1.00 86.75 122 ALA A N 1
ATOM 942 C CA . ALA A 1 122 ? 20.178 -1.252 -28.961 1.00 86.75 122 ALA A CA 1
ATOM 943 C C . ALA A 1 122 ? 20.146 -0.956 -27.449 1.00 86.75 122 ALA A C 1
ATOM 945 O O . ALA A 1 122 ? 21.138 -0.500 -26.887 1.00 86.75 122 ALA A O 1
ATOM 946 N N . ALA A 1 123 ? 19.016 -1.215 -26.786 1.00 88.00 123 ALA A N 1
ATOM 947 C CA . ALA A 1 123 ? 18.907 -1.077 -25.338 1.00 88.00 123 ALA A CA 1
ATOM 948 C C . ALA A 1 123 ? 19.500 -2.290 -24.611 1.00 88.00 123 ALA A C 1
ATOM 950 O O . ALA A 1 123 ? 20.108 -2.130 -23.559 1.00 88.00 123 ALA A O 1
ATOM 951 N N . GLY A 1 124 ? 19.376 -3.492 -25.186 1.00 87.75 124 GLY A N 1
ATOM 952 C CA . GLY A 1 124 ? 19.874 -4.733 -24.589 1.00 87.75 124 GLY A CA 1
ATOM 953 C C . GLY A 1 124 ? 21.394 -4.794 -24.412 1.00 87.75 124 GLY A C 1
ATOM 954 O O . GLY A 1 124 ? 21.887 -5.666 -23.702 1.00 87.75 124 GLY A O 1
ATOM 955 N N . THR A 1 125 ? 22.143 -3.884 -25.042 1.00 87.88 125 THR A N 1
ATOM 956 C CA . THR A 1 125 ? 23.593 -3.729 -24.849 1.00 87.88 125 THR A CA 1
ATOM 957 C C . THR A 1 125 ? 23.960 -2.753 -23.732 1.00 87.88 125 THR A C 1
ATOM 959 O O . THR A 1 125 ? 25.136 -2.658 -23.386 1.00 87.88 125 THR A O 1
ATOM 962 N N . ALA A 1 126 ? 22.998 -1.997 -23.197 1.00 87.94 126 ALA A N 1
ATOM 963 C CA . ALA A 1 126 ? 23.252 -1.008 -22.161 1.00 87.94 126 ALA A CA 1
ATOM 964 C C . ALA A 1 126 ? 23.226 -1.623 -20.756 1.00 87.94 126 ALA A C 1
ATOM 966 O O . ALA A 1 126 ? 22.464 -2.544 -20.471 1.00 87.94 126 ALA A O 1
ATOM 967 N N . THR A 1 127 ? 24.043 -1.074 -19.857 1.00 86.00 127 THR A N 1
ATOM 968 C CA . THR A 1 127 ? 24.089 -1.502 -18.448 1.00 86.00 127 THR A CA 1
ATOM 969 C C . THR A 1 127 ? 22.883 -0.983 -17.667 1.00 86.00 127 THR A C 1
ATOM 971 O O . THR A 1 127 ? 22.340 -1.681 -16.812 1.00 86.00 127 THR A O 1
ATOM 974 N N . VAL A 1 128 ? 22.460 0.246 -17.962 1.00 84.44 128 VAL A N 1
ATOM 975 C CA . VAL A 1 128 ? 21.346 0.929 -17.307 1.00 84.44 128 VAL A CA 1
ATOM 976 C C . VAL A 1 128 ? 20.316 1.326 -18.356 1.00 84.44 128 VAL A C 1
ATOM 978 O O . VAL A 1 128 ? 20.633 2.003 -19.333 1.00 84.44 128 VAL A O 1
ATOM 981 N N . LEU A 1 129 ? 19.063 0.941 -18.129 1.00 85.50 129 LEU A N 1
ATOM 982 C CA . LEU A 1 129 ? 17.924 1.437 -18.891 1.00 85.50 129 LEU A CA 1
ATOM 98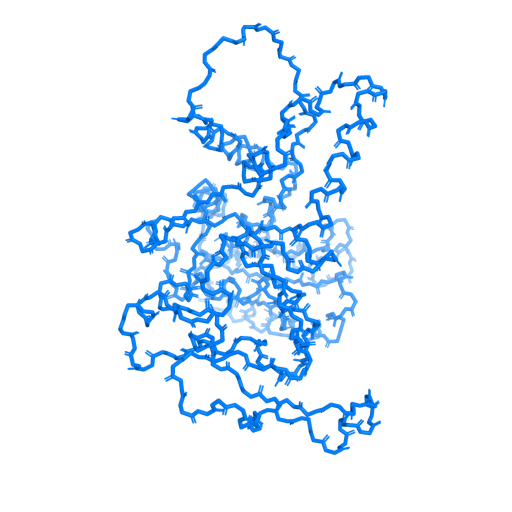3 C C . LEU A 1 129 ? 17.293 2.597 -18.121 1.00 85.50 129 LEU A C 1
ATOM 985 O O . LEU A 1 129 ? 16.709 2.404 -17.056 1.00 85.50 129 LEU A O 1
ATOM 989 N N . ALA A 1 130 ? 17.417 3.803 -18.662 1.00 79.44 130 ALA A N 1
ATOM 990 C CA . ALA A 1 130 ? 16.723 4.981 -18.176 1.00 79.44 130 ALA A CA 1
ATOM 991 C C . ALA A 1 130 ? 15.406 5.113 -18.942 1.00 79.44 130 ALA A C 1
ATOM 993 O O . ALA A 1 130 ? 15.374 5.379 -20.145 1.00 79.44 130 ALA A O 1
ATOM 994 N N . LEU A 1 131 ? 14.297 4.900 -18.248 1.00 72.19 131 LEU A N 1
ATOM 995 C CA . LEU A 1 131 ? 12.970 5.131 -18.797 1.00 72.19 131 LEU A CA 1
ATOM 996 C C . LEU A 1 131 ? 12.557 6.541 -18.362 1.00 72.19 131 LEU A C 1
ATOM 998 O O . LEU A 1 131 ? 12.474 6.817 -17.163 1.00 72.19 131 LEU A O 1
ATOM 1002 N N . GLY A 1 132 ? 12.298 7.438 -19.324 1.00 60.59 132 GLY A N 1
ATOM 1003 C CA . GLY A 1 132 ? 11.516 8.649 -19.046 1.00 60.59 132 GLY A CA 1
ATOM 1004 C C . GLY A 1 132 ? 10.193 8.257 -18.377 1.00 60.59 132 GLY A C 1
ATOM 1005 O O . GLY A 1 132 ? 9.800 7.095 -18.479 1.00 60.59 132 GLY A O 1
ATOM 1006 N N . SER A 1 133 ? 9.540 9.171 -17.641 1.00 55.06 133 SER A N 1
ATOM 1007 C CA . SER A 1 133 ? 8.506 8.781 -16.666 1.00 55.06 133 SER A CA 1
ATOM 1008 C C . SER A 1 133 ? 7.547 7.720 -17.231 1.00 55.06 133 SER A C 1
ATOM 1010 O O . SER A 1 133 ? 6.741 7.973 -18.122 1.00 55.06 133 SER A O 1
ATOM 1012 N N . LEU A 1 134 ? 7.637 6.498 -16.695 1.00 52.09 134 LEU A N 1
ATOM 1013 C CA . LEU A 1 134 ? 6.705 5.402 -16.999 1.00 52.09 134 LEU A CA 1
ATOM 1014 C C . LEU A 1 134 ? 5.289 5.709 -16.498 1.00 52.09 134 LEU A C 1
ATOM 1016 O O . LEU A 1 134 ? 4.347 4.964 -16.733 1.00 52.09 134 LEU A O 1
ATOM 1020 N N . PHE A 1 135 ? 5.154 6.825 -15.791 1.00 51.12 135 PHE A N 1
ATOM 1021 C CA . PHE A 1 135 ? 3.968 7.286 -15.116 1.00 51.12 135 PHE A CA 1
ATOM 1022 C C . PHE A 1 135 ? 3.815 8.767 -15.458 1.00 51.12 135 PHE A C 1
ATOM 1024 O O . PHE A 1 135 ? 4.392 9.643 -14.812 1.00 51.12 135 PHE A O 1
ATOM 1031 N N . THR A 1 136 ? 3.074 9.070 -16.518 1.00 41.12 136 THR A N 1
ATOM 1032 C CA . THR A 1 136 ? 2.371 10.352 -16.596 1.00 41.12 136 THR A CA 1
ATOM 1033 C C . THR A 1 136 ? 0.940 10.077 -16.159 1.00 41.12 136 THR A C 1
ATOM 1035 O O . THR A 1 136 ? 0.257 9.290 -16.801 1.00 41.12 136 THR A O 1
ATOM 1038 N N . SER A 1 137 ? 0.577 10.641 -15.000 1.00 40.31 137 SER A N 1
ATOM 1039 C CA . SER A 1 137 ? -0.754 10.747 -14.368 1.00 40.31 137 SER A CA 1
ATOM 1040 C C . SER A 1 137 ? -1.810 9.672 -14.679 1.00 40.31 137 SER A C 1
ATOM 1042 O O . SER A 1 137 ? -2.231 9.512 -15.820 1.00 40.31 137 SER A O 1
ATOM 1044 N N . SER A 1 138 ? -2.366 9.057 -13.633 1.00 40.38 138 SER A N 1
ATOM 1045 C CA . SER A 1 138 ? -3.524 8.164 -13.727 1.00 40.38 138 SER A CA 1
ATOM 1046 C C . SER A 1 138 ? -4.700 8.818 -14.467 1.00 40.38 138 SER A C 1
ATOM 1048 O O . SER A 1 138 ? -5.241 9.843 -14.041 1.00 40.38 138 SER A O 1
ATOM 1050 N N . TYR A 1 139 ? -5.143 8.210 -15.570 1.00 49.81 139 TYR A N 1
ATOM 1051 C CA . TYR A 1 139 ? -6.482 8.458 -16.087 1.00 49.81 139 TYR A CA 1
ATOM 1052 C C . TYR A 1 139 ? -7.424 7.452 -15.428 1.00 49.81 139 TYR A C 1
ATOM 1054 O O . TYR A 1 139 ? -7.120 6.270 -15.282 1.00 49.81 139 TYR A O 1
ATOM 1062 N N . LYS A 1 140 ? -8.601 7.910 -15.005 1.00 37.44 140 LYS A N 1
ATOM 1063 C CA . LYS A 1 140 ? -9.649 7.002 -14.533 1.00 37.44 140 LYS A CA 1
ATOM 1064 C C . LYS A 1 140 ? -10.035 6.082 -15.701 1.00 37.44 140 LYS A C 1
ATOM 1066 O O . LYS A 1 140 ? -10.588 6.576 -16.679 1.00 37.44 140 LYS A O 1
ATOM 1071 N N . GLY A 1 141 ? -9.719 4.790 -15.600 1.00 41.22 141 GLY A N 1
ATOM 1072 C CA . GLY A 1 141 ? -9.943 3.802 -16.664 1.00 41.22 141 GLY A CA 1
ATOM 1073 C C . GLY A 1 141 ? -8.773 3.586 -17.635 1.00 41.22 141 GLY A C 1
ATOM 1074 O O . GLY A 1 141 ? -8.967 2.891 -18.625 1.00 41.22 141 GLY A O 1
ATOM 1075 N N . SER A 1 142 ? -7.582 4.151 -17.389 1.00 43.25 142 SER A N 1
ATOM 1076 C CA . SER A 1 142 ? -6.362 3.729 -18.093 1.00 43.25 142 SER A CA 1
ATOM 1077 C C . SER A 1 142 ? -5.637 2.656 -17.292 1.00 43.25 142 SER A C 1
ATOM 1079 O O . SER A 1 142 ? -5.290 2.902 -16.134 1.00 43.25 142 SER A O 1
ATOM 1081 N N . GLU A 1 143 ? -5.344 1.520 -17.916 1.00 50.06 143 GLU A N 1
ATOM 1082 C CA . GLU A 1 143 ? -4.284 0.634 -17.437 1.00 50.06 143 GLU A CA 1
ATOM 1083 C C . GLU A 1 143 ? -2.945 1.380 -17.413 1.00 50.06 143 GLU A C 1
ATOM 1085 O O . GLU A 1 143 ? -2.726 2.347 -18.158 1.00 50.06 143 GLU A O 1
ATOM 1090 N N . SER A 1 144 ? -2.073 0.935 -16.508 1.00 55.00 144 SER A N 1
ATOM 1091 C CA . SER A 1 144 ? -0.677 1.357 -16.416 1.00 55.00 144 SER A CA 1
ATOM 1092 C C . SER A 1 144 ? -0.045 1.396 -17.819 1.00 55.00 144 SER A C 1
ATOM 1094 O O . SER A 1 144 ? -0.357 0.569 -18.671 1.00 55.00 144 SER A O 1
ATOM 1096 N N . HIS A 1 145 ? 0.865 2.343 -18.088 1.00 66.69 145 HIS A N 1
ATOM 1097 C CA . HIS A 1 145 ? 1.604 2.405 -19.368 1.00 66.69 145 HIS A CA 1
ATOM 1098 C C . HIS A 1 145 ? 2.476 1.164 -19.623 1.00 66.69 145 HIS A C 1
ATOM 1100 O O . HIS A 1 145 ? 3.129 1.058 -20.658 1.00 66.69 145 HIS A O 1
ATOM 1106 N N . ILE A 1 146 ? 2.478 0.230 -18.676 1.00 70.06 146 ILE A N 1
ATOM 1107 C CA . ILE A 1 146 ? 2.978 -1.126 -18.783 1.00 70.06 146 ILE A CA 1
ATOM 1108 C C . ILE A 1 146 ? 1.809 -2.084 -18.519 1.00 70.06 146 ILE A C 1
ATOM 1110 O O . ILE A 1 146 ? 1.360 -2.220 -17.380 1.00 70.06 146 ILE A O 1
ATOM 1114 N N . ASP A 1 147 ? 1.354 -2.759 -19.564 1.00 71.19 147 ASP A N 1
ATOM 1115 C CA . ASP A 1 147 ? 0.459 -3.907 -19.484 1.00 71.19 147 ASP A CA 1
ATOM 1116 C C . ASP A 1 147 ? 1.310 -5.185 -19.530 1.00 71.19 147 ASP A C 1
ATOM 1118 O O . ASP A 1 147 ? 1.534 -5.808 -20.570 1.00 71.19 147 ASP A O 1
ATOM 1122 N N . ILE A 1 148 ? 1.867 -5.529 -18.368 1.00 67.31 148 ILE A N 1
ATOM 1123 C CA . ILE A 1 148 ? 2.513 -6.827 -18.129 1.00 67.31 148 ILE A CA 1
ATOM 1124 C C . ILE A 1 148 ? 1.611 -7.726 -17.284 1.00 67.31 148 ILE A C 1
ATOM 1126 O O . ILE A 1 148 ? 2.113 -8.561 -16.537 1.00 67.31 148 ILE A O 1
ATOM 1130 N N . HIS A 1 149 ? 0.288 -7.548 -17.352 1.00 65.25 149 HIS A N 1
ATOM 1131 C CA . HIS A 1 149 ? -0.639 -8.380 -16.583 1.00 65.25 149 HIS A CA 1
ATOM 1132 C C . HIS A 1 149 ? -0.560 -9.853 -16.999 1.00 65.25 149 HIS A C 1
ATOM 1134 O O . HIS A 1 149 ? -0.808 -10.738 -16.181 1.00 65.25 149 HIS A O 1
ATOM 1140 N N . GLU A 1 150 ? -0.131 -10.121 -18.235 1.00 66.75 150 GLU A N 1
ATOM 1141 C CA . GLU A 1 150 ? 0.073 -11.465 -18.747 1.00 66.75 150 GLU A CA 1
ATOM 1142 C C . GLU A 1 150 ? 1.390 -11.575 -19.532 1.00 66.75 150 GLU A C 1
ATOM 1144 O O . GLU A 1 150 ? 1.752 -10.730 -20.345 1.00 66.75 150 GLU A O 1
ATOM 1149 N N . ALA A 1 151 ? 2.101 -12.675 -19.307 1.00 74.56 151 ALA A N 1
ATOM 1150 C CA . ALA A 1 151 ? 3.244 -13.135 -20.088 1.00 74.56 151 ALA A CA 1
ATOM 1151 C C . ALA A 1 151 ? 3.013 -14.596 -20.525 1.00 74.56 151 ALA A C 1
ATOM 1153 O O . ALA A 1 151 ? 3.700 -15.504 -20.058 1.00 74.56 151 ALA A O 1
ATOM 1154 N N . PRO A 1 152 ? 2.003 -14.894 -21.365 1.00 71.19 152 PRO A N 1
ATOM 1155 C CA . PRO A 1 152 ? 1.539 -16.267 -21.618 1.00 71.19 152 PRO A CA 1
ATOM 1156 C C . PRO A 1 152 ? 2.625 -17.195 -22.187 1.00 71.19 152 PRO A C 1
ATOM 1158 O O . PRO A 1 152 ? 2.527 -18.413 -22.066 1.00 71.19 152 PRO A O 1
ATOM 1161 N N . ARG A 1 153 ? 3.675 -16.622 -22.785 1.00 76.75 153 ARG A N 1
ATOM 1162 C CA . ARG A 1 153 ? 4.801 -17.341 -23.396 1.00 76.75 153 ARG A CA 1
ATOM 1163 C C . ARG A 1 153 ? 6.030 -17.468 -22.491 1.00 76.75 153 ARG A C 1
ATOM 1165 O O . ARG A 1 153 ? 6.988 -18.122 -22.890 1.00 76.75 153 ARG A O 1
ATOM 1172 N N . ASP A 1 154 ? 6.015 -16.882 -21.293 1.00 83.69 154 ASP A N 1
ATOM 1173 C CA . ASP A 1 154 ? 7.125 -16.961 -20.340 1.00 83.69 154 ASP A CA 1
ATOM 1174 C C . ASP A 1 154 ? 6.620 -17.302 -18.932 1.00 83.69 154 ASP A C 1
ATOM 1176 O O . ASP A 1 154 ? 6.153 -16.457 -18.164 1.00 83.69 154 ASP A O 1
ATOM 1180 N N . GLN A 1 155 ? 6.764 -18.579 -18.573 1.00 85.50 155 GLN A N 1
ATOM 1181 C CA . GLN A 1 155 ? 6.357 -19.090 -17.268 1.00 85.50 155 GLN A CA 1
ATOM 1182 C C . GLN A 1 155 ? 7.140 -18.446 -16.112 1.00 85.50 155 GLN A C 1
ATOM 1184 O O . GLN A 1 155 ? 6.598 -18.289 -15.019 1.00 85.50 155 GLN A O 1
ATOM 1189 N N . LYS A 1 156 ? 8.402 -18.053 -16.325 1.00 86.06 156 LYS A N 1
ATOM 1190 C CA . LYS A 1 156 ? 9.218 -17.407 -15.291 1.00 86.06 156 LYS A CA 1
ATOM 1191 C C . LYS A 1 156 ? 8.684 -16.008 -14.992 1.00 86.06 156 LYS A C 1
ATOM 1193 O O . LYS A 1 156 ? 8.582 -15.643 -13.822 1.00 86.06 156 LYS A O 1
ATOM 1198 N N . ILE A 1 157 ? 8.325 -15.248 -16.024 1.00 83.94 157 ILE A N 1
ATOM 1199 C CA . ILE A 1 157 ? 7.721 -13.921 -15.864 1.00 83.94 157 ILE A CA 1
ATOM 1200 C C . ILE A 1 157 ? 6.313 -14.028 -15.276 1.00 83.94 157 ILE A C 1
ATOM 1202 O O . ILE A 1 157 ? 5.996 -13.268 -14.370 1.00 83.94 157 ILE A O 1
ATOM 1206 N N . GLN A 1 158 ? 5.510 -15.016 -15.674 1.00 84.81 158 GLN A N 1
ATOM 1207 C CA . GLN A 1 158 ? 4.205 -15.277 -15.048 1.00 84.81 158 GLN A CA 1
ATOM 1208 C C . GLN A 1 158 ? 4.317 -15.540 -13.544 1.00 84.81 158 GLN A C 1
ATOM 1210 O O . GLN A 1 158 ? 3.601 -14.940 -12.746 1.00 84.81 158 GLN A O 1
ATOM 1215 N N . LEU A 1 159 ? 5.262 -16.391 -13.136 1.00 86.75 159 LEU A N 1
ATOM 1216 C CA . LEU A 1 159 ? 5.530 -16.638 -11.718 1.00 86.75 159 LEU A CA 1
ATOM 1217 C C . LEU A 1 159 ? 5.981 -15.365 -10.990 1.00 86.75 159 LEU A C 1
ATOM 1219 O O . LEU A 1 159 ? 5.644 -15.177 -9.824 1.00 86.75 159 LEU A O 1
ATOM 1223 N N . LEU A 1 160 ? 6.739 -14.487 -11.653 1.00 87.56 160 LEU A N 1
ATOM 1224 C CA . LEU A 1 160 ? 7.129 -13.193 -11.094 1.00 87.56 160 LEU A CA 1
ATOM 1225 C C . LEU A 1 160 ? 5.933 -12.251 -10.937 1.00 87.56 160 LEU A C 1
ATOM 1227 O O . LEU A 1 160 ? 5.782 -11.693 -9.857 1.00 87.56 160 LEU A O 1
ATOM 1231 N N . ILE A 1 161 ? 5.074 -12.124 -11.954 1.00 85.25 161 ILE A N 1
ATOM 1232 C CA . ILE A 1 161 ? 3.834 -11.331 -11.913 1.00 85.25 161 ILE A CA 1
ATOM 1233 C C . ILE A 1 161 ? 2.955 -11.790 -10.744 1.00 85.25 161 ILE A C 1
ATOM 1235 O O . ILE A 1 161 ? 2.527 -10.972 -9.935 1.00 85.25 161 ILE A O 1
ATOM 1239 N N . GLN A 1 162 ? 2.773 -13.104 -10.586 1.00 85.00 162 GLN A N 1
ATOM 1240 C CA . GLN A 1 162 ? 2.037 -13.681 -9.457 1.00 85.00 162 GLN A CA 1
ATOM 1241 C C . GLN A 1 162 ? 2.676 -13.338 -8.106 1.00 85.00 162 GLN A C 1
ATOM 1243 O O . GLN A 1 162 ? 1.977 -13.004 -7.154 1.00 85.00 162 GLN A O 1
ATOM 1248 N N . LYS A 1 163 ? 4.011 -13.391 -8.003 1.00 86.75 163 LYS A N 1
ATOM 1249 C CA . LYS A 1 163 ? 4.723 -13.045 -6.764 1.00 86.75 163 LYS A CA 1
ATOM 1250 C C . LYS A 1 163 ? 4.654 -11.558 -6.414 1.00 86.75 163 LYS A C 1
ATOM 1252 O O . LYS A 1 163 ? 4.739 -11.237 -5.235 1.00 86.75 163 LYS A O 1
ATOM 1257 N N . VAL A 1 164 ? 4.545 -10.667 -7.403 1.00 87.00 164 VAL A N 1
ATOM 1258 C CA . VAL A 1 164 ? 4.431 -9.216 -7.174 1.00 87.00 164 VAL A CA 1
ATOM 1259 C C . VAL A 1 164 ? 2.985 -8.730 -7.078 1.00 87.00 164 VAL A C 1
ATOM 1261 O O . VAL A 1 164 ? 2.787 -7.572 -6.727 1.00 87.00 164 VAL A O 1
ATOM 1264 N N . GLU A 1 165 ? 1.983 -9.592 -7.326 1.00 84.62 165 GLU A N 1
ATOM 1265 C CA . GLU A 1 165 ? 0.560 -9.272 -7.087 1.00 84.62 165 GLU A CA 1
ATOM 1266 C C . GLU A 1 165 ? 0.358 -8.774 -5.653 1.00 84.62 165 GLU A C 1
ATOM 1268 O O . GLU A 1 165 ? -0.438 -7.870 -5.411 1.00 84.62 165 GLU A O 1
ATOM 1273 N N . PHE A 1 166 ? 1.109 -9.338 -4.704 1.00 88.25 166 PHE A N 1
ATOM 1274 C CA . PHE A 1 166 ? 1.134 -8.881 -3.328 1.00 88.25 166 PHE A CA 1
ATOM 1275 C C . PHE A 1 166 ? 2.536 -8.987 -2.727 1.00 88.25 166 PHE A C 1
ATOM 1277 O O . PHE A 1 166 ? 3.080 -10.080 -2.566 1.00 88.25 166 PHE A O 1
ATOM 1284 N N . LEU A 1 167 ? 3.087 -7.838 -2.335 1.00 89.31 167 LEU A N 1
ATOM 1285 C CA . LEU A 1 167 ? 4.315 -7.742 -1.554 1.00 89.31 167 LEU A CA 1
ATOM 1286 C C . LEU A 1 167 ? 3.951 -7.202 -0.169 1.00 89.31 167 LEU A C 1
ATOM 1288 O O . LEU A 1 167 ? 3.412 -6.097 -0.077 1.00 89.31 167 LEU A O 1
ATOM 1292 N N . PRO A 1 168 ? 4.174 -7.976 0.904 1.00 91.19 168 PRO A N 1
ATOM 1293 C CA . PRO A 1 168 ? 3.817 -7.538 2.241 1.00 91.19 168 PRO A CA 1
ATOM 1294 C C . PRO A 1 168 ? 4.764 -6.435 2.720 1.00 91.19 168 PRO A C 1
ATOM 1296 O O . PRO A 1 168 ? 5.881 -6.304 2.221 1.00 91.19 168 PRO A O 1
ATOM 1299 N N . PHE A 1 169 ? 4.350 -5.673 3.732 1.00 92.62 169 PHE A N 1
ATOM 1300 C CA . PHE A 1 169 ? 5.295 -4.836 4.470 1.00 92.62 169 PHE A CA 1
ATOM 1301 C C . PHE A 1 169 ? 6.355 -5.692 5.169 1.00 92.62 169 PHE A C 1
ATOM 1303 O O . PHE A 1 169 ? 6.161 -6.888 5.404 1.00 92.62 169 PHE A O 1
ATOM 1310 N N . VAL A 1 170 ? 7.476 -5.066 5.512 1.00 91.44 170 VAL A N 1
ATOM 1311 C CA . VAL A 1 170 ? 8.536 -5.714 6.295 1.00 91.44 170 VAL A CA 1
ATOM 1312 C C . VAL A 1 170 ? 8.049 -6.156 7.680 1.00 91.44 170 VAL A C 1
ATOM 1314 O O . VAL A 1 170 ? 7.042 -5.667 8.205 1.00 91.44 170 VAL A O 1
ATOM 1317 N N . ALA A 1 171 ? 8.765 -7.112 8.272 1.00 93.00 171 ALA A N 1
ATOM 1318 C CA . ALA A 1 171 ? 8.339 -7.815 9.478 1.00 93.00 171 ALA A CA 1
ATOM 1319 C C . ALA A 1 171 ? 8.133 -6.888 10.685 1.00 93.00 171 ALA A C 1
ATOM 1321 O O . ALA A 1 171 ? 7.207 -7.119 11.458 1.00 93.00 171 ALA A O 1
ATOM 1322 N N . GLU A 1 172 ? 8.939 -5.836 10.820 1.00 93.00 172 GLU A N 1
ATOM 1323 C CA . GLU A 1 172 ? 8.862 -4.839 11.893 1.00 93.00 172 GLU A CA 1
ATOM 1324 C C . GLU A 1 172 ? 7.489 -4.146 11.889 1.00 93.00 172 GLU A C 1
ATOM 1326 O O . GLU A 1 172 ? 6.788 -4.112 12.900 1.00 93.00 172 GLU A O 1
ATOM 1331 N N . ILE A 1 173 ? 7.037 -3.698 10.712 1.00 94.19 173 ILE A N 1
ATOM 1332 C CA . ILE A 1 173 ? 5.728 -3.051 10.530 1.00 94.19 173 ILE A CA 1
ATOM 1333 C C . ILE A 1 173 ? 4.595 -4.044 10.799 1.00 94.19 173 ILE A C 1
ATOM 1335 O O . ILE A 1 173 ? 3.638 -3.737 11.517 1.00 94.19 173 ILE A O 1
ATOM 1339 N N . LEU A 1 174 ? 4.700 -5.251 10.230 1.00 95.12 174 LEU A N 1
ATOM 1340 C CA . LEU A 1 174 ? 3.671 -6.275 10.393 1.00 95.12 174 LEU A CA 1
ATOM 1341 C C . LEU A 1 174 ? 3.520 -6.701 11.857 1.00 95.12 174 LEU A C 1
ATOM 1343 O O . LEU A 1 174 ? 2.402 -6.872 12.345 1.00 95.12 174 LEU A O 1
ATOM 1347 N N . SER A 1 175 ? 4.642 -6.868 12.554 1.00 95.38 175 SER A N 1
ATOM 1348 C CA . SER A 1 175 ? 4.690 -7.218 13.970 1.00 95.38 175 SER A CA 1
ATOM 1349 C C . SER A 1 175 ? 4.031 -6.134 14.816 1.00 95.38 175 SER A C 1
ATOM 1351 O O . SER A 1 175 ? 3.141 -6.439 15.610 1.00 95.38 175 SER A O 1
ATOM 1353 N N . ALA A 1 176 ? 4.370 -4.863 14.582 1.00 96.12 176 ALA A N 1
ATOM 1354 C CA . ALA A 1 176 ? 3.800 -3.737 15.310 1.00 96.12 176 ALA A CA 1
ATOM 1355 C C . ALA A 1 176 ? 2.272 -3.655 15.171 1.00 96.12 176 ALA A C 1
ATOM 1357 O O . ALA A 1 176 ? 1.555 -3.556 16.171 1.00 96.12 176 ALA A O 1
ATOM 1358 N N . GLY A 1 177 ? 1.744 -3.772 13.948 1.00 96.50 177 GLY A N 1
ATOM 1359 C CA . GLY A 1 177 ? 0.296 -3.728 13.735 1.00 96.50 177 GLY A CA 1
ATOM 1360 C C . GLY A 1 177 ? -0.443 -4.917 14.360 1.00 96.50 177 GLY A C 1
ATOM 1361 O O . GLY A 1 177 ? -1.513 -4.746 14.952 1.00 96.50 177 GLY A O 1
ATOM 1362 N N . LYS A 1 178 ? 0.145 -6.121 14.307 1.00 96.44 178 LYS A N 1
ATOM 1363 C CA . LYS A 1 178 ? -0.394 -7.307 14.994 1.00 96.44 178 LYS A CA 1
ATOM 1364 C C . LYS A 1 178 ? -0.369 -7.147 16.511 1.00 96.44 178 LYS A C 1
ATOM 1366 O O . LYS A 1 178 ? -1.374 -7.430 17.162 1.00 96.44 178 LYS A O 1
ATOM 1371 N N . LYS A 1 179 ? 0.742 -6.651 17.065 1.00 96.19 179 LYS A N 1
ATOM 1372 C CA . LYS A 1 179 ? 0.905 -6.350 18.493 1.00 96.19 179 LYS A CA 1
ATOM 1373 C C . LYS A 1 179 ? -0.179 -5.384 18.959 1.00 96.19 179 LYS A C 1
ATOM 1375 O O . LYS A 1 179 ? -0.865 -5.677 19.928 1.00 96.19 179 LYS A O 1
ATOM 1380 N N . PHE A 1 180 ? -0.442 -4.303 18.224 1.00 97.19 180 PHE A N 1
ATOM 1381 C CA . PHE A 1 180 ? -1.518 -3.368 18.574 1.00 97.19 180 PHE A CA 1
ATOM 1382 C C . PHE A 1 180 ? -2.905 -4.035 18.572 1.00 97.19 180 PHE A C 1
ATOM 1384 O O . PHE A 1 180 ? -3.696 -3.861 19.503 1.00 97.19 180 PHE A O 1
ATOM 1391 N N . ALA A 1 181 ? -3.218 -4.844 17.557 1.00 96.56 181 ALA A N 1
ATOM 1392 C CA . ALA A 1 181 ? -4.494 -5.556 17.502 1.00 96.56 181 ALA A CA 1
ATOM 1393 C C . ALA A 1 181 ? -4.663 -6.539 18.682 1.00 96.56 181 ALA A C 1
ATOM 1395 O O . ALA A 1 181 ? -5.719 -6.573 19.321 1.00 96.56 181 ALA A O 1
ATOM 1396 N N . LEU A 1 182 ? -3.618 -7.305 19.004 1.00 94.69 182 LEU A N 1
ATOM 1397 C CA . LEU A 1 182 ? -3.644 -8.347 20.035 1.00 94.69 182 LEU A CA 1
ATOM 1398 C C . LEU A 1 182 ? -3.523 -7.802 21.461 1.00 94.69 182 LEU A C 1
ATOM 1400 O O . LEU A 1 182 ? -4.171 -8.327 22.364 1.00 94.69 182 LEU A O 1
ATOM 1404 N N . GLU A 1 183 ? -2.717 -6.762 21.669 1.00 95.31 183 GLU A N 1
ATOM 1405 C CA . GLU A 1 183 ? -2.331 -6.256 22.990 1.00 95.31 183 GLU A CA 1
ATOM 1406 C C . GLU A 1 183 ? -2.940 -4.896 23.336 1.00 95.31 183 GLU A C 1
ATOM 1408 O O . GLU A 1 183 ? -2.990 -4.544 24.511 1.00 95.31 183 GLU A O 1
ATOM 1413 N N . THR A 1 184 ? -3.434 -4.123 22.372 1.00 95.81 184 THR A N 1
ATOM 1414 C CA . THR A 1 184 ? -4.089 -2.835 22.654 1.00 95.81 184 THR A CA 1
ATOM 1415 C C . THR A 1 184 ? -5.598 -2.947 22.495 1.00 95.81 184 THR A C 1
ATOM 1417 O O . THR A 1 184 ? -6.340 -2.609 23.419 1.00 95.81 184 THR A O 1
ATOM 1420 N N . ILE A 1 185 ? -6.067 -3.477 21.361 1.00 96.56 185 ILE A N 1
ATOM 1421 C CA . ILE A 1 185 ? -7.506 -3.649 21.116 1.00 96.56 185 ILE A CA 1
ATOM 1422 C C . ILE A 1 185 ? -8.063 -4.816 21.942 1.00 96.56 185 ILE A C 1
ATOM 1424 O O . ILE A 1 185 ? -9.094 -4.658 22.598 1.00 96.56 185 ILE A O 1
ATOM 1428 N N . LYS A 1 186 ? -7.364 -5.962 21.949 1.00 94.88 186 LYS A N 1
ATOM 1429 C CA . LYS A 1 186 ? -7.684 -7.170 22.743 1.00 94.88 186 LYS A CA 1
ATOM 1430 C C . LYS A 1 186 ? -9.111 -7.721 22.556 1.00 94.88 186 LYS A C 1
ATOM 1432 O O . LYS A 1 186 ? -9.646 -8.365 23.457 1.00 94.88 186 LYS A O 1
ATOM 1437 N N . ALA A 1 187 ? -9.753 -7.464 21.417 1.00 95.44 187 ALA A N 1
ATOM 1438 C CA . ALA A 1 187 ? -11.128 -7.886 21.142 1.00 95.44 187 ALA A CA 1
ATOM 1439 C C . ALA A 1 187 ? -11.404 -7.939 19.631 1.00 95.44 187 ALA A C 1
ATOM 1441 O O . ALA A 1 187 ? -10.699 -7.273 18.869 1.00 95.44 187 ALA A O 1
ATOM 1442 N N . PRO A 1 188 ? -12.442 -8.669 19.171 1.00 95.88 188 PRO A N 1
ATOM 1443 C CA . PRO A 1 188 ? -12.932 -8.529 17.808 1.00 95.88 188 PRO A CA 1
ATOM 1444 C C . PRO A 1 188 ? -13.314 -7.080 17.513 1.00 95.88 188 PRO A C 1
ATOM 1446 O O . PRO A 1 188 ? -14.064 -6.468 18.272 1.00 95.88 188 PRO A O 1
ATOM 1449 N N . PHE A 1 189 ? -12.812 -6.536 16.408 1.00 97.81 189 PHE A N 1
ATOM 1450 C CA . PHE A 1 189 ? -13.007 -5.130 16.068 1.00 97.81 189 PHE A CA 1
ATOM 1451 C C . PHE A 1 189 ? -13.289 -4.920 14.585 1.00 97.81 189 PHE A C 1
ATOM 1453 O O . PHE A 1 189 ? -12.914 -5.729 13.732 1.00 97.81 189 PHE A O 1
ATOM 1460 N N . LEU A 1 190 ? -13.969 -3.815 14.295 1.00 98.00 190 LEU A N 1
ATOM 1461 C CA . LEU A 1 190 ? -14.148 -3.271 12.955 1.00 98.00 190 LEU A CA 1
ATOM 1462 C C . LEU A 1 190 ? -13.017 -2.270 12.681 1.00 98.00 190 LEU A C 1
ATOM 1464 O O . LEU A 1 190 ? -12.705 -1.469 13.556 1.00 98.00 190 LEU A O 1
ATOM 1468 N N . CYS A 1 191 ? -12.445 -2.246 11.478 1.00 98.31 191 CYS A N 1
ATOM 1469 C CA . CYS A 1 191 ? -11.647 -1.095 11.039 1.00 98.31 191 CYS A CA 1
ATOM 1470 C C . CYS A 1 191 ? -12.472 -0.171 10.134 1.00 98.31 191 CYS A C 1
ATOM 1472 O O . CYS A 1 191 ? -13.144 -0.634 9.206 1.00 98.31 191 CYS A O 1
ATOM 1474 N N . ALA A 1 192 ? -12.362 1.135 10.381 1.00 97.62 192 ALA A N 1
ATOM 1475 C CA . ALA A 1 192 ? -12.858 2.202 9.525 1.00 97.62 192 ALA A CA 1
ATOM 1476 C C . ALA A 1 192 ? -11.690 3.063 9.012 1.00 97.62 192 ALA A C 1
ATOM 1478 O O . ALA A 1 192 ? -11.096 3.814 9.782 1.00 97.62 192 ALA A O 1
ATOM 1479 N N . GLN A 1 193 ? -11.396 2.983 7.712 1.00 95.88 193 GLN A N 1
ATOM 1480 C CA . GLN A 1 193 ? -10.442 3.855 7.025 1.00 95.88 193 GLN A CA 1
ATOM 1481 C C . GLN A 1 193 ? -11.179 5.015 6.344 1.00 95.88 193 GLN A C 1
ATOM 1483 O O . GLN A 1 193 ? -11.999 4.824 5.442 1.00 95.88 193 GLN A O 1
ATOM 1488 N N . LEU A 1 194 ? -10.909 6.237 6.804 1.00 93.31 194 LEU A N 1
ATOM 1489 C CA . LEU A 1 194 ? -11.667 7.446 6.488 1.00 93.31 194 LEU A CA 1
ATOM 1490 C C . LEU A 1 194 ? -10.724 8.557 5.998 1.00 93.31 194 LEU A C 1
ATOM 1492 O O . LEU A 1 194 ? -9.982 9.133 6.783 1.00 93.31 194 LEU A O 1
ATOM 1496 N N . ARG A 1 195 ? -10.767 8.893 4.703 1.00 89.44 195 ARG A N 1
ATOM 1497 C CA . ARG A 1 195 ? -10.042 10.051 4.137 1.00 89.44 195 ARG A CA 1
ATOM 1498 C C . ARG A 1 195 ? -10.948 11.277 4.128 1.00 89.44 195 ARG A C 1
ATOM 1500 O O . ARG A 1 195 ? -11.838 11.396 3.283 1.00 89.44 195 ARG A O 1
ATOM 1507 N N . LEU A 1 196 ? -10.744 12.164 5.093 1.00 84.94 196 LEU A N 1
ATOM 1508 C CA . LEU A 1 196 ? -11.605 13.293 5.440 1.00 84.94 196 LEU A CA 1
ATOM 1509 C C . LEU A 1 196 ? -10.947 14.665 5.242 1.00 84.94 196 LEU A C 1
ATOM 1511 O O . LEU A 1 196 ? -11.660 15.664 5.230 1.00 84.94 196 LEU A O 1
ATOM 1515 N N . LEU A 1 197 ? -9.627 14.761 5.082 1.00 85.00 197 LEU A N 1
ATOM 1516 C CA . LEU A 1 197 ? -8.964 16.040 4.789 1.00 85.00 197 LEU A CA 1
ATOM 1517 C C . LEU A 1 197 ? -8.581 16.192 3.321 1.00 85.00 197 LEU A C 1
ATOM 1519 O O . LEU A 1 197 ? -8.487 17.312 2.814 1.00 85.00 197 LEU A O 1
ATOM 1523 N N . ASP A 1 198 ? -8.431 15.083 2.610 1.00 76.25 198 ASP A N 1
ATOM 1524 C CA . ASP A 1 198 ? -8.158 15.114 1.184 1.00 76.25 198 ASP A CA 1
ATOM 1525 C C . ASP A 1 198 ? -9.403 15.544 0.383 1.00 76.25 198 ASP A C 1
ATOM 1527 O O . ASP A 1 198 ? -10.432 14.860 0.317 1.00 76.25 198 ASP A O 1
ATOM 1531 N N . GLY A 1 199 ? -9.299 16.721 -0.243 1.00 72.69 199 GLY A N 1
ATOM 1532 C CA . GLY A 1 199 ? -10.367 17.356 -1.012 1.00 72.69 199 GLY A CA 1
ATOM 1533 C C . GLY A 1 199 ? -10.918 16.498 -2.151 1.00 72.69 199 GLY A C 1
ATOM 1534 O O . GLY A 1 199 ? -12.074 16.687 -2.532 1.00 72.69 199 GLY A O 1
ATOM 1535 N N . GLN A 1 200 ? -10.138 15.534 -2.649 1.00 73.94 200 GLN A N 1
ATOM 1536 C CA . GLN A 1 200 ? -10.577 14.596 -3.682 1.00 73.94 200 GLN A CA 1
ATOM 1537 C C . GLN A 1 200 ? -11.686 13.661 -3.179 1.00 73.94 200 GLN A C 1
ATOM 1539 O O . GLN A 1 200 ? -12.562 13.266 -3.948 1.00 73.94 200 GLN A O 1
ATOM 1544 N N . PHE A 1 201 ? -11.716 13.373 -1.874 1.00 76.62 201 PHE A N 1
ATOM 1545 C CA . PHE A 1 201 ? -12.645 12.412 -1.280 1.00 76.62 201 PHE A CA 1
ATOM 1546 C C . PHE A 1 201 ? -13.901 13.045 -0.672 1.00 76.62 201 PHE A C 1
ATOM 1548 O O . PHE A 1 201 ? -14.800 12.316 -0.254 1.00 76.62 201 PHE A O 1
ATOM 1555 N N . LYS A 1 202 ? -14.039 14.379 -0.707 1.00 76.19 202 LYS A N 1
ATOM 1556 C CA . LYS A 1 202 ? -15.213 15.114 -0.183 1.00 76.19 202 LYS A CA 1
ATOM 1557 C C . LYS A 1 202 ? -16.553 14.561 -0.671 1.00 76.19 202 LYS A C 1
ATOM 1559 O O . LYS A 1 202 ? -17.509 14.458 0.095 1.00 76.19 202 LYS A O 1
ATOM 1564 N N . ASN A 1 203 ? -16.613 14.151 -1.936 1.00 75.12 203 ASN A N 1
ATOM 1565 C CA . ASN A 1 203 ? -17.827 13.601 -2.543 1.00 75.12 203 ASN A CA 1
ATOM 1566 C C . ASN A 1 203 ? -18.117 12.147 -2.123 1.00 75.12 203 ASN A C 1
ATOM 1568 O O . ASN A 1 203 ? -19.245 11.683 -2.271 1.00 75.12 203 ASN A O 1
ATOM 1572 N N . HIS A 1 204 ? -17.128 11.438 -1.575 1.00 77.12 204 HIS A N 1
ATOM 1573 C CA . HIS A 1 204 ? -17.234 10.040 -1.153 1.00 77.12 204 HIS A CA 1
ATOM 1574 C C . HIS A 1 204 ? -17.662 9.891 0.313 1.00 77.12 204 HIS A C 1
ATOM 1576 O O . HIS A 1 204 ? -18.203 8.850 0.683 1.00 77.12 204 HIS A O 1
ATOM 1582 N N . TRP A 1 205 ? -17.510 10.937 1.136 1.00 81.38 205 TRP A N 1
ATOM 1583 C CA . TRP A 1 205 ? -17.792 10.890 2.576 1.00 81.38 205 TRP A CA 1
ATOM 1584 C C . TRP A 1 205 ? -19.190 10.382 2.908 1.00 81.38 205 TRP A C 1
ATOM 1586 O O . TRP A 1 205 ? -19.334 9.517 3.766 1.00 81.38 205 TRP A O 1
ATOM 1596 N N . LYS A 1 206 ? -20.227 10.881 2.219 1.00 82.12 206 LYS A N 1
ATOM 1597 C CA . LYS A 1 206 ? -21.614 10.461 2.479 1.00 82.12 206 LYS A CA 1
ATOM 1598 C C . LYS A 1 206 ? -21.793 8.955 2.292 1.00 82.12 206 LYS A C 1
ATOM 1600 O O . LYS A 1 206 ? -22.437 8.324 3.122 1.00 82.12 206 LYS A O 1
ATOM 1605 N N . GLY A 1 207 ? -21.204 8.395 1.234 1.00 83.38 207 GLY A N 1
ATOM 1606 C CA . GLY A 1 207 ? -21.240 6.959 0.961 1.00 83.38 207 GLY A CA 1
ATOM 1607 C C . GLY A 1 207 ? -20.469 6.166 2.012 1.00 83.38 207 GLY A C 1
ATOM 1608 O O . GLY A 1 207 ? -21.030 5.260 2.622 1.00 83.38 207 GLY A O 1
ATOM 1609 N N . THR A 1 208 ? -19.223 6.558 2.294 1.00 85.00 208 THR A N 1
ATOM 1610 C CA . THR A 1 208 ? -18.377 5.886 3.293 1.00 85.00 208 THR A CA 1
ATOM 1611 C C . THR A 1 208 ? -19.027 5.886 4.679 1.00 85.00 208 THR A C 1
ATOM 1613 O O . THR A 1 208 ? -19.119 4.842 5.322 1.00 85.00 208 THR A O 1
ATOM 1616 N N . PHE A 1 209 ? -19.551 7.030 5.131 1.00 89.12 209 PHE A N 1
ATOM 1617 C CA . PHE A 1 209 ? -20.227 7.128 6.425 1.00 89.12 209 PHE A CA 1
ATOM 1618 C C . PHE A 1 209 ? -21.549 6.368 6.465 1.00 89.12 209 PHE A C 1
ATOM 1620 O O . PHE A 1 209 ? -21.886 5.823 7.512 1.00 89.12 209 PHE A O 1
ATOM 1627 N N . LEU A 1 210 ? -22.301 6.311 5.363 1.00 90.44 210 LEU A N 1
ATOM 1628 C CA . LEU A 1 210 ? -23.522 5.509 5.300 1.00 90.44 210 LEU A CA 1
ATOM 1629 C C . LEU A 1 210 ? -23.211 4.018 5.481 1.00 90.44 210 LEU A C 1
ATOM 1631 O O . LEU A 1 210 ? -23.855 3.365 6.298 1.00 90.44 210 LEU A O 1
ATOM 1635 N N . VAL A 1 211 ? -22.195 3.506 4.780 1.00 92.62 211 VAL A N 1
ATOM 1636 C CA . VAL A 1 211 ? -21.753 2.108 4.906 1.00 92.62 211 VAL A CA 1
ATOM 1637 C C . VAL A 1 211 ? -21.252 1.820 6.322 1.00 92.62 211 VAL A C 1
ATOM 1639 O O . VAL A 1 211 ? -21.626 0.807 6.912 1.00 92.62 211 VAL A O 1
ATOM 1642 N N . LEU A 1 212 ? -20.454 2.727 6.899 1.00 95.44 212 LEU A N 1
ATOM 1643 C CA . LEU A 1 212 ? -19.977 2.594 8.275 1.00 95.44 212 LEU A CA 1
ATOM 1644 C C . LEU A 1 212 ? -21.142 2.547 9.274 1.00 95.44 212 LEU A C 1
ATOM 1646 O O . LEU A 1 212 ? -21.191 1.637 10.098 1.00 95.44 212 LEU A O 1
ATOM 1650 N N . LYS A 1 213 ? -22.102 3.474 9.161 1.00 95.12 213 LYS A N 1
ATOM 1651 C CA . LYS A 1 213 ? -23.310 3.521 10.001 1.00 95.12 213 LYS A CA 1
ATOM 1652 C C . LYS A 1 213 ? -24.081 2.212 9.942 1.00 95.12 213 LYS A C 1
ATOM 1654 O O . LYS A 1 213 ? -24.343 1.615 10.976 1.00 95.12 213 LYS A O 1
ATOM 1659 N N . GLN A 1 214 ? -24.398 1.743 8.738 1.00 94.94 214 GLN A N 1
ATOM 1660 C CA . GLN A 1 214 ? -25.143 0.498 8.548 1.00 94.94 214 GLN A CA 1
ATOM 1661 C C . GLN A 1 214 ? -24.429 -0.694 9.193 1.00 94.94 214 GLN A C 1
ATOM 1663 O O . GLN A 1 214 ? -25.061 -1.494 9.878 1.00 94.94 214 GLN A O 1
ATOM 1668 N N . LYS A 1 215 ? -23.106 -0.793 9.022 1.00 95.88 215 LYS A N 1
ATOM 1669 C CA . LYS A 1 215 ? -22.322 -1.895 9.587 1.00 95.88 215 LYS A CA 1
ATOM 1670 C C . LYS A 1 215 ? -22.254 -1.840 11.112 1.00 95.88 215 LYS A C 1
ATOM 1672 O O . LYS A 1 215 ? -22.385 -2.875 11.758 1.00 95.88 215 LYS A O 1
ATOM 1677 N N . LEU A 1 216 ? -22.088 -0.649 11.686 1.00 96.31 216 LEU A N 1
ATOM 1678 C CA . LEU A 1 216 ? -22.086 -0.456 13.136 1.00 96.31 216 LEU A CA 1
ATOM 1679 C C . LEU A 1 216 ? -23.455 -0.741 13.762 1.00 96.31 216 LEU A C 1
ATOM 1681 O O . LEU A 1 216 ? -23.497 -1.376 14.810 1.00 96.31 216 LEU A O 1
ATOM 1685 N N . GLU A 1 217 ? -24.558 -0.360 13.114 1.00 94.62 217 GLU A N 1
ATOM 1686 C CA . GLU A 1 217 ? -25.909 -0.682 13.597 1.00 94.62 217 GLU A CA 1
ATOM 1687 C C . GLU A 1 217 ? -26.173 -2.192 13.612 1.00 94.62 217 GLU A C 1
ATOM 1689 O O . GLU A 1 217 ? -26.699 -2.713 14.593 1.00 94.62 217 GLU A O 1
ATOM 1694 N N . VAL A 1 218 ? -25.744 -2.920 12.574 1.00 95.50 218 VAL A N 1
ATOM 1695 C CA . VAL A 1 218 ? -25.837 -4.390 12.563 1.00 95.50 218 VAL A CA 1
ATOM 1696 C C . VAL A 1 218 ? -25.013 -4.988 13.705 1.00 95.50 218 VAL A C 1
ATOM 1698 O O . VAL A 1 218 ? -25.542 -5.771 14.488 1.00 95.50 218 VAL A O 1
ATOM 1701 N N . LEU A 1 219 ? -23.749 -4.575 13.863 1.00 95.81 219 LEU A N 1
ATOM 1702 C CA . LEU A 1 219 ? -22.876 -5.077 14.933 1.00 95.81 219 LEU A CA 1
ATOM 1703 C C . LEU A 1 219 ? -23.412 -4.757 16.334 1.00 95.81 219 LEU A C 1
ATOM 1705 O O . LEU A 1 219 ? -23.267 -5.577 17.238 1.00 95.81 219 LEU A O 1
ATOM 1709 N N . LYS A 1 220 ? -24.061 -3.602 16.507 1.00 94.12 220 LYS A N 1
ATOM 1710 C CA . LYS A 1 220 ? -24.704 -3.200 17.763 1.00 94.12 220 LYS A CA 1
ATOM 1711 C C . LYS A 1 220 ? -25.884 -4.107 18.126 1.00 94.12 220 LYS A C 1
ATOM 1713 O O . LYS A 1 220 ? -26.129 -4.332 19.306 1.00 94.12 220 LYS A O 1
ATOM 1718 N N . GLN A 1 221 ? -26.605 -4.623 17.129 1.00 91.88 221 GLN A N 1
ATOM 1719 C CA . GLN A 1 221 ? -27.758 -5.509 17.325 1.00 91.88 221 GLN A CA 1
ATOM 1720 C C . GLN A 1 221 ? -27.364 -6.981 17.491 1.00 91.88 221 GLN A C 1
ATOM 1722 O O . GLN A 1 221 ? -28.026 -7.707 18.228 1.00 91.88 221 GLN A O 1
ATOM 1727 N N . THR A 1 222 ? -26.317 -7.437 16.796 1.00 89.81 222 THR A N 1
ATOM 1728 C CA . THR A 1 222 ? -25.955 -8.864 16.734 1.00 89.81 222 THR A CA 1
ATOM 1729 C C . THR A 1 222 ? -24.762 -9.249 17.606 1.00 89.81 222 THR A C 1
ATOM 1731 O O . THR A 1 222 ? -24.522 -10.437 17.807 1.00 89.81 222 THR A O 1
ATOM 1734 N N . GLY A 1 223 ? -23.962 -8.278 18.053 1.00 85.19 223 GLY A N 1
ATOM 1735 C CA . GLY A 1 223 ? -22.675 -8.503 18.709 1.00 85.19 223 GLY A CA 1
ATOM 1736 C C . GLY A 1 223 ? -22.639 -8.125 20.189 1.00 85.19 223 GLY A C 1
ATOM 1737 O O . GLY A 1 223 ? -23.584 -7.581 20.754 1.00 85.19 223 GLY A O 1
ATOM 1738 N N . SER A 1 224 ? -21.499 -8.406 20.822 1.00 88.19 224 SER A N 1
ATOM 1739 C CA . SER A 1 224 ? -21.194 -7.939 22.175 1.00 88.19 224 SER A CA 1
ATOM 1740 C C . SER A 1 224 ? -20.878 -6.446 22.174 1.00 88.19 224 SER A C 1
ATOM 1742 O O . SER A 1 224 ? -20.050 -5.990 21.380 1.00 88.19 224 SER A O 1
ATOM 1744 N N . LEU A 1 225 ? -21.481 -5.706 23.102 1.00 91.38 225 LEU A N 1
ATOM 1745 C CA . LEU A 1 225 ? -21.161 -4.302 23.336 1.00 91.38 225 LEU A CA 1
ATOM 1746 C C . LEU A 1 225 ? -20.030 -4.150 24.371 1.00 91.38 225 LEU A C 1
ATOM 1748 O O . LEU A 1 225 ? -19.940 -4.964 25.293 1.00 91.38 225 LEU A O 1
ATOM 1752 N N . PRO A 1 226 ? -19.190 -3.107 24.254 1.00 95.12 226 PRO A N 1
ATOM 1753 C CA . PRO A 1 226 ? -19.165 -2.134 23.160 1.00 95.12 226 PRO A CA 1
ATOM 1754 C C . PRO A 1 226 ? -18.573 -2.731 21.871 1.00 95.12 226 PRO A C 1
ATOM 1756 O O . PRO A 1 226 ? -17.673 -3.574 21.909 1.00 95.12 226 PRO A O 1
ATOM 1759 N N . VAL A 1 227 ? -19.035 -2.256 20.713 1.00 97.50 227 VAL A N 1
ATOM 1760 C CA . VAL A 1 227 ? -18.400 -2.570 19.428 1.00 97.50 227 VAL A CA 1
ATOM 1761 C C . VAL A 1 227 ? -17.042 -1.870 19.389 1.00 97.50 227 VAL A C 1
ATOM 1763 O O . VAL A 1 227 ? -16.957 -0.645 19.502 1.00 97.50 227 VAL A O 1
ATOM 1766 N N . HIS A 1 228 ? -15.971 -2.646 19.242 1.00 97.88 228 HIS A N 1
ATOM 1767 C CA . HIS A 1 228 ? -14.615 -2.116 19.152 1.00 97.88 228 HIS A CA 1
ATOM 1768 C C . HIS A 1 228 ? -14.359 -1.653 17.715 1.00 97.88 228 HIS A C 1
ATOM 1770 O O . HIS A 1 228 ? -14.592 -2.405 16.765 1.00 97.88 228 HIS A O 1
ATOM 1776 N N . VAL A 1 229 ? -13.901 -0.413 17.544 1.00 98.19 229 VAL A N 1
ATOM 1777 C CA . VAL A 1 229 ? -13.664 0.183 16.226 1.00 98.19 229 VAL A CA 1
ATOM 1778 C C . VAL A 1 229 ? -12.283 0.817 16.195 1.00 98.19 229 VAL A C 1
ATOM 1780 O O . VAL A 1 229 ? -12.016 1.747 16.948 1.00 98.19 229 VAL A O 1
ATOM 1783 N N . PHE A 1 230 ? -11.416 0.346 15.306 1.00 98.38 230 PHE A N 1
ATOM 1784 C CA . PHE A 1 230 ? -10.181 1.046 14.980 1.00 98.38 230 PHE A CA 1
ATOM 1785 C C . PHE A 1 230 ? -10.454 2.077 13.883 1.00 98.38 230 PHE A C 1
ATOM 1787 O O . PHE A 1 230 ? -11.009 1.741 12.833 1.00 98.38 230 PHE A O 1
ATOM 1794 N N . VAL A 1 231 ? -10.100 3.333 14.136 1.00 97.38 231 VAL A N 1
ATOM 1795 C CA . VAL A 1 231 ? -10.337 4.462 13.238 1.00 97.38 231 VAL A CA 1
ATOM 1796 C C . VAL A 1 231 ? -9.003 4.899 12.646 1.00 97.38 231 VAL A C 1
ATOM 1798 O O . VAL A 1 231 ? -8.162 5.466 13.336 1.00 97.38 231 VAL A O 1
ATOM 1801 N N . MET A 1 232 ? -8.843 4.669 11.347 1.00 95.69 232 MET A N 1
ATOM 1802 C CA . MET A 1 232 ? -7.718 5.140 10.549 1.00 95.69 232 MET A CA 1
ATOM 1803 C C . MET A 1 232 ? -8.174 6.371 9.764 1.00 95.69 232 MET A C 1
ATOM 1805 O O . MET A 1 232 ? -9.011 6.262 8.867 1.00 95.69 232 MET A O 1
ATOM 1809 N N . THR A 1 233 ? -7.682 7.557 10.115 1.00 92.75 233 THR A N 1
ATOM 1810 C CA . THR A 1 233 ? -8.158 8.815 9.522 1.00 92.75 233 THR A CA 1
ATOM 1811 C C . THR A 1 233 ? -7.067 9.874 9.456 1.00 92.75 233 THR A C 1
ATOM 1813 O O . THR A 1 233 ? -6.207 9.961 10.330 1.00 92.75 233 THR A O 1
ATOM 1816 N N . ASP A 1 234 ? -7.139 10.711 8.423 1.00 89.81 234 ASP A N 1
ATOM 1817 C CA . ASP A 1 234 ? -6.326 11.922 8.295 1.00 89.81 234 ASP A CA 1
ATOM 1818 C C . ASP A 1 234 ? -6.906 13.106 9.094 1.00 89.81 234 ASP A C 1
ATOM 1820 O O . ASP A 1 234 ? -6.252 14.137 9.204 1.00 89.81 234 ASP A O 1
ATOM 1824 N N . LEU A 1 235 ? -8.107 12.977 9.680 1.00 89.88 235 LEU A N 1
ATOM 1825 C CA . LEU A 1 235 ? -8.729 14.003 10.524 1.00 89.88 235 LEU A CA 1
ATOM 1826 C C . LEU A 1 235 ? -8.272 13.891 11.993 1.00 89.88 235 LEU A C 1
ATOM 1828 O O . LEU A 1 235 ? -8.668 12.934 12.670 1.00 89.88 235 LEU A O 1
ATOM 1832 N N . PRO A 1 236 ? -7.562 14.897 12.543 1.00 89.06 236 PRO A N 1
ATOM 1833 C CA . PRO A 1 236 ? -7.136 14.893 13.939 1.00 89.06 236 PRO A CA 1
ATOM 1834 C C . PRO A 1 236 ? -8.309 14.780 14.914 1.00 89.06 236 PRO A C 1
ATOM 1836 O O . PRO A 1 236 ? -9.361 15.390 14.705 1.00 89.06 236 PRO A O 1
ATOM 1839 N N . GLN A 1 237 ? -8.104 14.066 16.023 1.00 88.81 237 GLN A N 1
ATOM 1840 C CA . GLN A 1 237 ? -9.147 13.808 17.024 1.00 88.81 237 GLN A CA 1
ATOM 1841 C C . GLN A 1 237 ? -9.746 15.088 17.627 1.00 88.81 237 GLN A C 1
ATOM 1843 O O . GLN A 1 237 ? -10.947 15.151 17.888 1.00 88.81 237 GLN A O 1
ATOM 1848 N N . LEU A 1 238 ? -8.937 16.144 17.767 1.00 90.19 238 LEU A N 1
ATOM 1849 C CA . LEU A 1 238 ? -9.377 17.472 18.218 1.00 90.19 238 LEU A CA 1
ATOM 1850 C C . LEU A 1 238 ? -10.511 18.050 17.350 1.00 90.19 238 LEU A C 1
ATOM 1852 O O . LEU A 1 238 ? -11.348 18.806 17.840 1.00 90.19 238 LEU A O 1
ATOM 1856 N N . ASN A 1 239 ? -10.582 17.639 16.082 1.00 91.75 239 ASN A N 1
ATOM 1857 C CA . ASN A 1 239 ? -11.563 18.106 15.106 1.00 91.75 239 ASN A CA 1
ATOM 1858 C C . ASN A 1 239 ? -12.769 17.164 14.962 1.00 91.75 239 ASN A C 1
ATOM 1860 O O . ASN A 1 239 ? -13.578 17.336 14.052 1.00 91.75 239 ASN A O 1
ATOM 1864 N N . TRP A 1 240 ? -12.916 16.158 15.829 1.00 92.31 240 TRP A N 1
ATOM 1865 C CA . TRP A 1 240 ? -14.051 15.232 15.762 1.00 92.31 240 TRP A CA 1
ATOM 1866 C C . TRP A 1 240 ? -15.339 15.822 16.340 1.00 92.31 240 TRP A C 1
ATOM 1868 O O . TRP A 1 240 ? -16.426 15.310 16.064 1.00 92.31 240 TRP A O 1
ATOM 1878 N N . THR A 1 241 ? -15.256 16.896 17.123 1.00 92.19 241 THR A N 1
ATOM 1879 C CA . THR A 1 241 ? -16.428 17.544 17.725 1.00 92.19 241 THR A CA 1
ATOM 1880 C C . THR A 1 241 ? -17.436 17.975 16.657 1.00 92.19 241 THR A C 1
ATOM 1882 O O . THR A 1 241 ? -17.091 18.670 15.708 1.00 92.19 241 THR A O 1
ATOM 1885 N N . GLY A 1 242 ? -18.699 17.564 16.812 1.00 87.50 242 GLY A N 1
ATOM 1886 C CA . GLY A 1 242 ? -19.766 17.861 15.845 1.00 87.50 242 GLY A CA 1
ATOM 1887 C C . GLY A 1 242 ? -19.718 17.015 14.566 1.00 87.50 242 GLY A C 1
ATOM 1888 O O . GLY A 1 242 ? -20.475 17.275 13.634 1.00 87.50 242 GLY A O 1
ATOM 1889 N N . THR A 1 243 ? -18.844 16.006 14.511 1.00 89.38 243 THR A N 1
ATOM 1890 C CA . THR A 1 243 ? -18.782 15.018 13.427 1.00 89.38 243 THR A CA 1
ATOM 1891 C C . THR A 1 243 ? -19.348 13.674 13.884 1.00 89.38 243 THR A C 1
ATOM 1893 O O . THR A 1 243 ? -19.436 13.402 15.080 1.00 89.38 243 THR A O 1
ATOM 1896 N N . TYR A 1 244 ? -19.626 12.779 12.932 1.00 90.38 244 TYR A N 1
ATOM 1897 C CA . TYR A 1 244 ? -20.059 11.415 13.246 1.00 90.38 244 TYR A CA 1
ATOM 1898 C C . TYR A 1 244 ? -19.034 10.632 14.089 1.00 90.38 244 TYR A C 1
ATOM 1900 O O . TYR A 1 244 ? -19.428 9.848 14.946 1.00 90.38 244 TYR A O 1
ATOM 1908 N N . LEU A 1 245 ? -17.727 10.869 13.905 1.00 92.94 245 LEU A N 1
ATOM 1909 C CA . LEU A 1 245 ? -16.692 10.270 14.762 1.00 92.94 245 LEU A CA 1
ATOM 1910 C C . LEU A 1 245 ? -16.784 10.785 16.203 1.00 92.94 245 LEU A C 1
ATOM 1912 O O . LEU A 1 245 ? -16.606 10.017 17.144 1.00 92.94 245 LEU A O 1
ATOM 1916 N N . GLY A 1 246 ? -17.112 12.067 16.375 1.00 93.19 246 GLY A N 1
ATOM 1917 C CA . GLY A 1 246 ? -17.371 12.652 17.688 1.00 93.19 246 GLY A CA 1
ATOM 1918 C C . GLY A 1 246 ? -18.619 12.077 18.351 1.00 93.19 246 GLY A C 1
ATOM 1919 O O . GLY A 1 246 ? -18.614 11.867 19.560 1.00 93.19 246 GLY A O 1
ATOM 1920 N N . ASP A 1 247 ? -19.666 11.785 17.579 1.00 93.62 247 ASP A N 1
ATOM 1921 C CA . ASP A 1 247 ? -20.879 11.144 18.096 1.00 93.62 247 ASP A CA 1
ATOM 1922 C C . ASP A 1 247 ? -20.600 9.705 18.554 1.00 93.62 247 ASP A C 1
ATOM 1924 O O . ASP A 1 247 ? -20.997 9.326 19.654 1.00 93.62 247 ASP A O 1
ATOM 1928 N N . LEU A 1 248 ? -19.836 8.933 17.769 1.00 94.31 248 LEU A N 1
ATOM 1929 C CA . LEU A 1 248 ? -19.382 7.595 18.164 1.00 94.31 248 LEU A CA 1
ATOM 1930 C C . LEU A 1 248 ? -18.505 7.628 19.421 1.00 94.31 248 LEU A C 1
ATOM 1932 O O . LEU A 1 248 ? -18.661 6.785 20.297 1.00 94.31 248 LEU A O 1
ATOM 1936 N N . ALA A 1 249 ? -17.603 8.608 19.532 1.00 94.00 249 ALA A N 1
ATOM 1937 C CA . ALA A 1 249 ? -16.726 8.754 20.693 1.00 94.00 249 ALA A CA 1
ATOM 1938 C C . ALA A 1 249 ? -17.493 9.084 21.987 1.00 94.00 249 ALA A C 1
ATOM 1940 O O . ALA A 1 249 ? -17.031 8.746 23.076 1.00 94.00 249 ALA A O 1
ATOM 1941 N N . LYS A 1 250 ? -18.652 9.750 21.879 1.00 94.88 250 LYS A N 1
ATOM 1942 C CA . LYS A 1 250 ? -19.510 10.097 23.023 1.00 94.88 250 LYS A CA 1
ATOM 1943 C C . LYS A 1 250 ? -20.347 8.916 23.522 1.00 94.88 250 LYS A C 1
ATOM 1945 O O . LYS A 1 250 ? -20.638 8.863 24.714 1.00 94.88 250 LYS A O 1
ATOM 1950 N N . ASP A 1 251 ? -20.730 7.984 22.649 1.00 93.81 251 ASP A N 1
ATOM 1951 C CA . ASP A 1 251 ? -21.518 6.794 23.005 1.00 93.81 251 ASP A CA 1
ATOM 1952 C C . ASP A 1 251 ? -20.609 5.623 23.423 1.00 93.81 251 ASP A C 1
ATOM 1954 O O . ASP A 1 251 ? -20.544 4.578 22.772 1.00 93.81 251 ASP A O 1
ATOM 1958 N N . SER A 1 252 ? -19.882 5.805 24.532 1.00 91.00 252 SER A N 1
ATOM 1959 C CA . SER A 1 252 ? -18.911 4.821 25.041 1.00 91.00 252 SER A CA 1
ATOM 1960 C C . SER A 1 252 ? -19.540 3.503 25.512 1.00 91.00 252 SER A C 1
ATOM 1962 O O . SER A 1 252 ? -18.846 2.492 25.630 1.00 91.00 252 SER A O 1
ATOM 1964 N N . GLY A 1 253 ? -20.853 3.497 25.771 1.00 92.31 253 GLY A N 1
ATOM 1965 C CA . GLY A 1 253 ? -21.610 2.289 26.098 1.00 92.31 253 GLY A CA 1
ATOM 1966 C C . GLY A 1 253 ? -21.846 1.394 24.880 1.00 92.31 253 GLY A C 1
ATOM 1967 O O . GLY A 1 253 ? -21.857 0.171 25.012 1.00 92.31 253 GLY A O 1
ATOM 1968 N N . ALA A 1 254 ? -22.001 1.984 23.691 1.00 94.56 254 ALA A N 1
ATOM 1969 C CA . ALA A 1 254 ? -22.181 1.234 22.452 1.00 94.56 254 ALA A CA 1
ATOM 1970 C C . ALA A 1 254 ? -20.872 1.011 21.683 1.00 94.56 254 ALA A C 1
ATOM 1972 O O . ALA A 1 254 ? -20.735 -0.022 21.025 1.00 94.56 254 ALA A O 1
ATOM 1973 N N . PHE A 1 255 ? -19.913 1.938 21.761 1.00 96.81 255 PHE A N 1
ATOM 1974 C CA . PHE A 1 255 ? -18.703 1.921 20.939 1.00 96.81 255 PHE A CA 1
ATOM 1975 C C . PHE A 1 255 ? -17.437 2.191 21.749 1.00 96.81 255 PHE A C 1
ATOM 1977 O O . PHE A 1 255 ? -17.392 3.064 22.610 1.00 96.81 255 PHE A O 1
ATOM 1984 N N . LYS A 1 256 ? -16.361 1.479 21.410 1.00 97.31 256 LYS A N 1
ATOM 1985 C CA . LYS A 1 256 ? -15.014 1.748 21.917 1.00 97.31 256 LYS A CA 1
ATOM 1986 C C . LYS A 1 256 ? -14.091 2.034 20.742 1.00 97.31 256 LYS A C 1
ATOM 1988 O O . LYS A 1 256 ? -13.788 1.131 19.962 1.00 97.31 256 LYS A O 1
ATOM 1993 N N . LEU A 1 257 ? -13.678 3.293 20.603 1.00 97.19 257 LEU A N 1
ATOM 1994 C CA . LEU A 1 257 ? -12.826 3.739 19.502 1.00 97.19 257 LEU A CA 1
ATOM 1995 C C . LEU A 1 257 ? -11.343 3.604 19.860 1.00 97.19 257 LEU A C 1
ATOM 1997 O O . LEU A 1 257 ? -10.928 3.974 20.956 1.00 97.19 257 LEU A O 1
ATOM 2001 N N . PHE A 1 258 ? -10.557 3.115 18.909 1.00 97.56 258 PHE A N 1
ATOM 2002 C CA . PHE A 1 258 ? -9.103 3.022 18.968 1.00 97.56 258 PHE A CA 1
ATOM 2003 C C . PHE A 1 258 ? -8.508 3.824 17.814 1.00 97.56 258 PHE A C 1
ATOM 2005 O O . PHE A 1 258 ? -9.026 3.784 16.700 1.00 97.56 258 PHE A O 1
ATOM 2012 N N . VAL A 1 259 ? -7.419 4.530 18.086 1.00 95.62 259 VAL A N 1
ATOM 2013 C CA . VAL A 1 259 ? -6.629 5.289 17.111 1.00 95.62 259 VAL A CA 1
ATOM 2014 C C . VAL A 1 259 ? -5.156 5.048 17.409 1.00 95.62 259 VAL A C 1
ATOM 2016 O O . VAL A 1 259 ? -4.811 4.820 18.568 1.00 95.62 259 VAL A O 1
ATOM 2019 N N . LEU A 1 260 ? -4.312 5.097 16.382 1.00 94.44 260 LEU A N 1
ATOM 2020 C CA . LEU A 1 260 ? -2.862 5.149 16.539 1.00 94.44 260 LEU A CA 1
ATOM 2021 C C . LEU A 1 260 ? -2.412 6.589 16.299 1.00 94.44 260 LEU A C 1
ATOM 2023 O O . LEU A 1 260 ? -2.832 7.212 15.323 1.00 94.44 260 LEU A O 1
ATOM 2027 N N . ARG A 1 261 ? -1.590 7.127 17.192 1.00 88.88 261 ARG A N 1
ATOM 2028 C CA . ARG A 1 261 ? -1.059 8.489 17.107 1.00 88.88 261 ARG A CA 1
ATOM 2029 C C . ARG A 1 261 ? 0.424 8.450 16.780 1.00 88.88 261 ARG A C 1
ATOM 2031 O O . ARG A 1 261 ? 1.096 7.457 17.041 1.00 88.88 261 ARG A O 1
ATOM 2038 N N . GLU A 1 262 ? 0.933 9.529 16.198 1.00 82.75 262 GLU A N 1
ATOM 2039 C CA . GLU A 1 262 ? 2.351 9.618 15.824 1.00 82.75 262 GLU A CA 1
ATOM 2040 C C . GLU A 1 262 ? 3.262 9.562 17.053 1.00 82.75 262 GLU A C 1
ATOM 2042 O O . GLU A 1 262 ? 4.346 8.993 16.991 1.00 82.75 262 GLU A O 1
ATOM 2047 N N . GLU A 1 263 ? 2.797 10.103 18.180 1.00 83.88 263 GLU A N 1
ATOM 2048 C CA . GLU A 1 263 ? 3.510 10.092 19.455 1.00 83.88 263 GLU A CA 1
ATOM 2049 C C . GLU A 1 263 ? 3.410 8.773 20.241 1.00 83.88 263 GLU A C 1
ATOM 2051 O O . GLU A 1 263 ? 4.004 8.668 21.315 1.00 83.88 263 GLU A O 1
ATOM 2056 N N . ASP A 1 264 ? 2.643 7.785 19.767 1.00 88.19 264 ASP A N 1
ATOM 2057 C CA . ASP A 1 264 ? 2.522 6.514 20.480 1.00 88.19 264 ASP A CA 1
ATOM 2058 C C . ASP A 1 264 ? 3.849 5.735 20.410 1.00 88.19 264 ASP A C 1
ATOM 2060 O O . ASP A 1 264 ? 4.462 5.600 19.350 1.00 88.19 264 ASP A O 1
ATOM 2064 N N . GLU A 1 265 ? 4.270 5.173 21.549 1.00 91.69 265 GLU A N 1
ATOM 2065 C CA . GLU A 1 265 ? 5.549 4.460 21.714 1.00 91.69 265 GLU A CA 1
ATOM 2066 C C . GLU A 1 265 ? 5.763 3.380 20.647 1.00 91.69 265 GLU A C 1
ATOM 2068 O O . GLU A 1 265 ? 6.854 3.266 20.097 1.00 91.69 265 GLU A O 1
ATOM 2073 N N . LEU A 1 266 ? 4.695 2.677 20.256 1.00 92.62 266 LEU A N 1
ATOM 2074 C CA . LEU A 1 266 ? 4.732 1.670 19.198 1.00 92.62 266 LEU A CA 1
ATOM 2075 C C . LEU A 1 266 ? 5.296 2.214 17.872 1.00 92.62 266 LEU A C 1
ATOM 2077 O O . LEU A 1 266 ? 6.055 1.517 17.201 1.00 92.62 266 LEU A O 1
ATOM 2081 N N . VAL A 1 267 ? 4.944 3.442 17.476 1.00 89.88 267 VAL A N 1
ATOM 2082 C CA . VAL A 1 267 ? 5.419 4.052 16.220 1.00 89.88 267 VAL A CA 1
ATOM 2083 C C . VAL A 1 267 ? 6.910 4.384 16.318 1.00 89.88 267 VAL A C 1
ATOM 2085 O O . VAL A 1 267 ? 7.669 4.130 15.376 1.00 89.88 267 VAL A O 1
ATOM 2088 N N . ALA A 1 268 ? 7.346 4.900 17.469 1.00 87.00 268 ALA A N 1
ATOM 2089 C CA . ALA A 1 268 ? 8.748 5.213 17.738 1.00 87.00 268 ALA A CA 1
ATOM 2090 C C . ALA A 1 268 ? 9.625 3.946 17.824 1.00 87.00 268 ALA A C 1
ATOM 2092 O O . ALA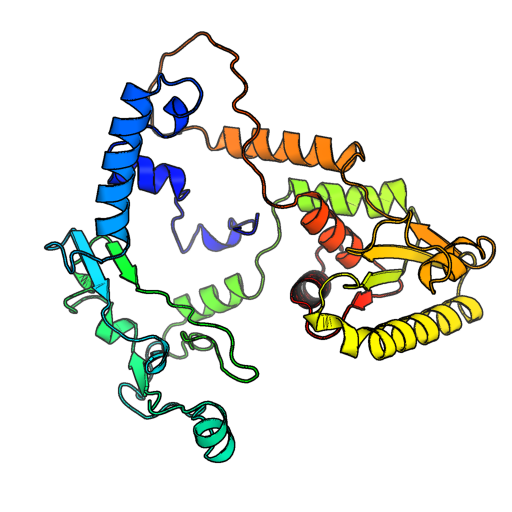 A 1 268 ? 10.716 3.909 17.245 1.00 87.00 268 ALA A O 1
ATOM 2093 N N . GLU A 1 269 ? 9.134 2.890 18.481 1.00 90.56 269 GLU A N 1
ATOM 2094 C CA . GLU A 1 269 ? 9.773 1.569 18.541 1.00 90.56 269 GLU A CA 1
ATOM 2095 C C . GLU A 1 269 ? 9.931 0.984 17.135 1.00 90.56 269 GLU A C 1
ATOM 2097 O O . GLU A 1 269 ? 11.047 0.674 16.723 1.00 90.56 269 GLU A O 1
ATOM 2102 N N . THR A 1 270 ? 8.845 0.939 16.357 1.00 90.75 270 THR A N 1
ATOM 2103 C CA . THR A 1 270 ? 8.852 0.407 14.981 1.00 90.75 270 THR A CA 1
ATOM 2104 C C . THR A 1 270 ? 9.843 1.164 14.097 1.00 90.75 270 THR A C 1
ATOM 2106 O O . THR A 1 270 ? 10.604 0.570 13.336 1.00 90.75 270 THR A O 1
ATOM 2109 N N . THR A 1 271 ? 9.879 2.492 14.221 1.00 86.44 271 THR A N 1
ATOM 2110 C CA . THR A 1 271 ? 10.843 3.344 13.516 1.00 86.44 271 THR A CA 1
ATOM 2111 C C . THR A 1 271 ? 12.285 2.970 13.870 1.00 86.44 271 THR A C 1
ATOM 2113 O O . THR A 1 271 ? 13.138 2.845 12.990 1.00 86.44 271 THR A O 1
ATOM 2116 N N . THR A 1 272 ? 12.560 2.746 15.154 1.00 84.94 272 THR A N 1
ATOM 2117 C CA . THR A 1 272 ? 13.890 2.364 15.641 1.00 84.94 272 THR A CA 1
ATOM 2118 C C . THR A 1 272 ? 14.291 0.972 15.153 1.00 84.94 272 THR A C 1
ATOM 2120 O O . THR A 1 272 ? 15.413 0.785 14.680 1.00 84.94 272 THR A O 1
ATOM 2123 N N . GLU A 1 273 ? 13.376 0.003 15.210 1.00 87.50 273 GLU A N 1
ATOM 2124 C CA . GLU A 1 273 ? 13.587 -1.353 14.697 1.00 87.50 273 GLU A CA 1
ATOM 2125 C C . GLU A 1 273 ? 13.909 -1.344 13.200 1.00 87.50 273 GLU A C 1
ATOM 2127 O O . GLU A 1 273 ? 14.898 -1.948 12.786 1.00 87.50 273 GLU A O 1
ATOM 2132 N N . LEU A 1 274 ? 13.162 -0.575 12.402 1.00 83.69 274 LEU A N 1
ATOM 2133 C CA . LEU A 1 274 ? 13.408 -0.412 10.968 1.00 83.69 274 LEU A CA 1
ATOM 2134 C C . LEU A 1 274 ? 14.780 0.188 10.667 1.00 83.69 274 LEU A C 1
ATOM 2136 O O . LEU A 1 274 ? 15.480 -0.275 9.765 1.00 83.69 274 LEU A O 1
ATOM 2140 N N . LEU A 1 275 ? 15.190 1.214 11.417 1.00 77.19 275 LEU A N 1
ATOM 2141 C CA . LEU A 1 275 ? 16.521 1.800 11.267 1.00 77.19 275 LEU A CA 1
ATOM 2142 C C . LEU A 1 275 ? 17.613 0.784 11.613 1.00 77.19 275 LEU A C 1
ATOM 2144 O O . LEU A 1 275 ? 18.635 0.736 10.930 1.00 77.19 275 LEU A O 1
ATOM 2148 N N . ASN A 1 276 ? 17.402 -0.056 12.625 1.00 77.00 276 ASN A N 1
ATOM 2149 C CA . ASN A 1 276 ? 18.352 -1.093 13.022 1.00 77.00 276 ASN A CA 1
ATOM 2150 C C . ASN A 1 276 ? 18.424 -2.242 12.006 1.00 77.00 276 ASN A C 1
ATOM 2152 O O . ASN A 1 276 ? 19.525 -2.659 11.644 1.00 77.00 276 ASN A O 1
ATOM 2156 N N . ALA A 1 277 ? 17.285 -2.696 11.483 1.00 72.81 277 ALA A N 1
ATOM 2157 C CA . ALA A 1 277 ? 17.210 -3.698 10.423 1.00 72.81 277 ALA A CA 1
ATOM 2158 C C . ALA A 1 277 ? 17.828 -3.182 9.112 1.00 72.81 277 ALA A C 1
ATOM 2160 O O . ALA A 1 277 ? 18.631 -3.866 8.478 1.00 72.81 277 ALA A O 1
ATOM 2161 N N . GLY A 1 278 ? 17.557 -1.925 8.746 1.00 61.97 278 GLY A N 1
ATOM 2162 C CA . GLY A 1 278 ? 18.191 -1.252 7.611 1.00 61.97 278 GLY A CA 1
ATOM 2163 C C . GLY A 1 278 ? 19.694 -1.029 7.814 1.00 61.97 278 GLY A C 1
ATOM 2164 O O . GLY A 1 278 ? 20.472 -1.144 6.870 1.00 61.97 278 GLY A O 1
ATOM 2165 N N . ASN A 1 279 ? 20.137 -0.792 9.050 1.00 49.28 279 ASN A N 1
ATOM 2166 C CA . ASN A 1 279 ? 21.555 -0.750 9.402 1.00 49.28 279 ASN A CA 1
ATOM 2167 C C . ASN A 1 279 ? 22.220 -2.136 9.389 1.00 49.28 279 ASN A C 1
ATOM 2169 O O . ASN A 1 279 ? 23.442 -2.194 9.293 1.00 49.28 279 ASN A O 1
ATOM 2173 N N . ALA A 1 280 ? 21.477 -3.247 9.417 1.00 38.50 280 ALA A N 1
ATOM 2174 C CA . ALA A 1 280 ? 22.030 -4.570 9.103 1.00 38.50 280 ALA A CA 1
ATOM 2175 C C . ALA A 1 280 ? 22.321 -4.729 7.594 1.00 38.50 280 ALA A C 1
ATOM 2177 O O . ALA A 1 280 ? 23.169 -5.531 7.210 1.00 38.50 280 ALA A O 1
ATOM 2178 N N . ILE A 1 281 ? 21.717 -3.881 6.747 1.00 39.97 281 ILE A N 1
ATOM 2179 C CA . ILE A 1 281 ? 22.103 -3.644 5.342 1.00 39.97 281 ILE A CA 1
ATOM 2180 C C . ILE A 1 281 ? 23.292 -2.651 5.266 1.00 39.97 281 ILE A C 1
ATOM 2182 O O . ILE A 1 281 ? 23.633 -2.132 4.202 1.00 39.97 281 ILE A O 1
ATOM 2186 N N . LYS A 1 282 ? 24.009 -2.389 6.374 1.00 39.66 282 LYS A N 1
ATOM 2187 C CA . LYS A 1 282 ? 25.367 -1.830 6.299 1.00 39.66 282 LYS A CA 1
ATOM 2188 C C . LYS A 1 282 ? 26.283 -2.863 5.643 1.00 39.66 282 LYS A C 1
ATOM 2190 O O . LYS A 1 282 ? 26.771 -3.782 6.286 1.00 39.66 282 LYS A O 1
ATOM 2195 N N . LEU A 1 283 ? 26.547 -2.643 4.356 1.00 37.59 283 LEU A N 1
ATOM 2196 C CA . LEU A 1 283 ? 27.850 -2.869 3.728 1.00 37.59 283 LEU A CA 1
ATOM 2197 C C . LEU A 1 283 ? 28.504 -4.226 4.059 1.00 37.59 283 LEU A C 1
ATOM 2199 O O . LEU A 1 283 ? 29.583 -4.286 4.642 1.00 37.59 283 LEU A O 1
ATOM 2203 N N . GLN A 1 284 ? 27.936 -5.318 3.540 1.00 30.17 284 GLN A N 1
ATOM 2204 C CA . GLN A 1 284 ? 28.745 -6.503 3.205 1.00 30.17 284 GLN A CA 1
ATOM 2205 C C . GLN A 1 284 ? 29.690 -6.259 2.001 1.00 30.17 284 GLN A C 1
ATOM 2207 O O . GLN A 1 284 ? 30.342 -7.184 1.528 1.00 30.17 284 GLN A O 1
ATOM 2212 N N . SER A 1 285 ? 29.826 -5.018 1.516 1.00 32.16 285 SER A N 1
ATOM 2213 C CA . SER A 1 285 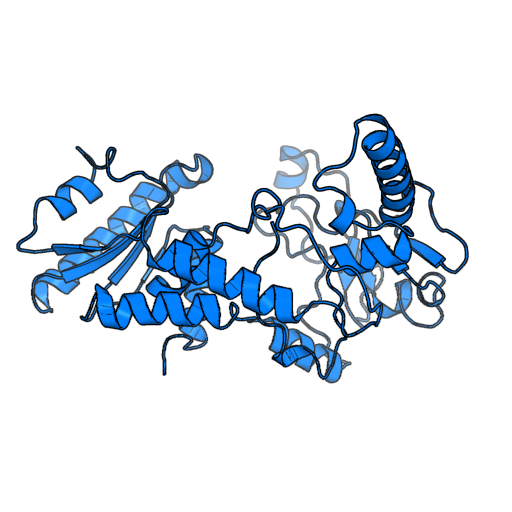? 30.930 -4.596 0.647 1.00 32.16 285 SER A CA 1
ATOM 2214 C C . SER A 1 285 ? 31.934 -3.793 1.474 1.00 32.16 285 SER A C 1
ATOM 2216 O O . SER A 1 285 ? 31.672 -2.651 1.854 1.00 32.16 285 SER A O 1
ATOM 2218 N N . GLY A 1 286 ? 33.049 -4.441 1.803 1.00 33.22 286 GLY A N 1
ATOM 2219 C CA . GLY A 1 286 ? 33.999 -3.992 2.809 1.00 33.22 286 GLY A CA 1
ATOM 2220 C C . GLY A 1 286 ? 34.624 -2.627 2.551 1.00 33.22 286 GLY A C 1
ATOM 2221 O O . GLY A 1 286 ? 35.240 -2.416 1.519 1.00 33.22 286 GLY A O 1
ATOM 2222 N N . PHE A 1 287 ? 34.551 -1.767 3.564 1.00 29.78 287 PHE A N 1
ATOM 2223 C CA . PHE A 1 287 ? 35.629 -0.861 3.947 1.00 29.78 287 PHE A CA 1
ATOM 2224 C C . PHE A 1 287 ? 35.599 -0.749 5.470 1.00 29.78 287 PHE A C 1
ATOM 2226 O O . PHE A 1 287 ? 34.720 -0.128 6.062 1.00 29.78 287 PHE A O 1
ATOM 2233 N N . SER A 1 288 ? 36.536 -1.447 6.102 1.00 32.25 288 SER A N 1
ATOM 2234 C CA . SER A 1 288 ? 36.856 -1.325 7.517 1.00 32.25 288 SER A CA 1
ATOM 2235 C C . SER A 1 288 ? 37.492 0.035 7.807 1.00 32.25 288 SER A C 1
ATOM 2237 O O . SER A 1 288 ? 38.308 0.510 7.017 1.00 32.25 288 SER A O 1
ATOM 2239 N N . ASN A 1 289 ? 37.185 0.551 9.000 1.00 31.77 289 ASN A N 1
ATOM 2240 C CA . ASN A 1 289 ? 37.817 1.663 9.722 1.00 31.77 289 ASN A CA 1
ATOM 2241 C C . ASN A 1 289 ? 37.178 3.033 9.504 1.00 31.77 289 ASN A C 1
ATOM 2243 O O . ASN A 1 289 ? 37.609 3.774 8.635 1.00 31.77 289 ASN A O 1
ATOM 2247 N N . PHE A 1 290 ? 36.244 3.401 10.383 1.00 34.59 290 PHE A N 1
ATOM 2248 C CA . PHE A 1 290 ? 36.259 4.715 11.032 1.00 34.59 290 PHE A CA 1
ATOM 2249 C C . PHE A 1 290 ? 35.530 4.611 12.379 1.00 34.59 290 PHE A C 1
ATOM 2251 O O . PHE A 1 290 ? 34.309 4.475 12.439 1.00 34.59 290 PHE A O 1
ATOM 2258 N N . GLU A 1 291 ? 36.310 4.624 13.461 1.00 32.78 291 GLU A N 1
ATOM 2259 C CA . GLU A 1 291 ? 35.831 4.886 14.817 1.00 32.78 291 GLU A CA 1
ATOM 2260 C C . GLU A 1 291 ? 35.501 6.378 14.964 1.00 32.78 291 GLU A C 1
ATOM 2262 O O . GLU A 1 291 ? 36.252 7.236 14.500 1.00 32.78 291 GLU A O 1
ATOM 2267 N N . GLY A 1 292 ? 34.412 6.680 15.674 1.00 35.88 292 GLY A N 1
ATOM 2268 C CA . GLY A 1 292 ? 34.227 7.972 16.333 1.00 35.88 292 GLY A CA 1
ATOM 2269 C C . GLY A 1 292 ? 33.528 9.061 15.520 1.00 35.88 292 GLY A C 1
ATOM 2270 O O . GLY A 1 292 ? 34.174 9.947 14.968 1.00 35.88 292 GLY A O 1
ATOM 2271 N N . ARG A 1 293 ? 32.191 9.062 15.568 1.00 31.08 293 ARG A N 1
ATOM 2272 C CA . ARG A 1 293 ? 31.350 10.214 15.956 1.00 31.08 293 ARG A CA 1
ATOM 2273 C C . ARG A 1 293 ? 29.885 9.794 15.883 1.00 31.08 293 ARG A C 1
ATOM 2275 O O . ARG A 1 293 ? 29.336 9.637 14.796 1.00 31.08 293 ARG A O 1
ATOM 2282 N N . ASP A 1 294 ? 29.263 9.668 17.051 1.00 35.38 294 ASP A N 1
ATOM 2283 C CA . ASP A 1 294 ? 27.809 9.670 17.203 1.00 35.38 294 ASP A CA 1
ATOM 2284 C C . ASP A 1 294 ? 27.288 11.060 16.825 1.00 35.38 294 ASP A C 1
ATOM 2286 O O . ASP A 1 294 ? 27.085 11.939 17.659 1.00 35.38 294 ASP A O 1
ATOM 2290 N N . GLN A 1 295 ? 27.144 11.300 15.529 1.00 39.44 295 GLN A N 1
ATOM 2291 C CA . GLN A 1 295 ? 26.347 12.399 15.013 1.00 39.44 295 GLN A CA 1
ATOM 2292 C C . GLN A 1 295 ? 25.160 11.757 14.319 1.00 39.44 295 GLN A C 1
ATOM 2294 O O . GLN A 1 295 ? 25.238 11.342 13.164 1.00 39.44 295 GLN A O 1
ATOM 2299 N N . GLN A 1 296 ? 24.077 11.626 15.092 1.00 37.00 296 GLN A N 1
ATOM 2300 C CA . GLN A 1 296 ? 22.732 11.392 14.587 1.00 37.00 296 GLN A CA 1
ATOM 2301 C C . GLN A 1 296 ? 22.514 12.356 13.419 1.00 37.00 296 GLN A C 1
ATOM 2303 O O . GLN A 1 296 ? 22.358 13.561 13.613 1.00 37.00 296 GLN A O 1
ATOM 2308 N N . CYS A 1 297 ? 22.548 11.833 12.192 1.00 37.75 297 CYS A N 1
ATOM 2309 C CA . CYS A 1 297 ? 21.809 12.461 11.111 1.00 37.75 297 CYS A CA 1
ATOM 2310 C C . CYS A 1 297 ? 20.393 12.680 11.649 1.00 37.75 297 CYS A C 1
ATOM 2312 O O . CYS A 1 297 ? 19.824 11.722 12.186 1.00 37.75 297 CYS A O 1
ATOM 2314 N N . ASP A 1 298 ? 19.846 13.894 11.510 1.00 40.09 298 ASP A N 1
ATOM 2315 C CA . ASP A 1 298 ? 18.399 14.095 11.622 1.00 40.09 298 ASP A CA 1
ATOM 2316 C C . ASP A 1 298 ? 17.756 12.955 10.852 1.00 40.09 298 ASP A C 1
ATOM 2318 O O . ASP A 1 298 ? 18.101 12.732 9.682 1.00 40.09 298 ASP A O 1
ATOM 2322 N N . ALA A 1 299 ? 16.988 12.148 11.589 1.00 40.72 299 ALA A N 1
ATOM 2323 C CA . ALA A 1 299 ? 16.564 10.834 11.160 1.00 40.72 299 ALA A CA 1
ATOM 2324 C C . ALA A 1 299 ? 16.097 10.935 9.713 1.00 40.72 299 ALA A C 1
ATOM 2326 O O . ALA A 1 299 ? 15.287 11.805 9.383 1.00 40.72 299 ALA A O 1
ATOM 2327 N N . LEU A 1 300 ? 16.672 10.081 8.855 1.00 47.44 300 LEU A N 1
ATOM 2328 C CA . LEU A 1 300 ? 16.133 9.761 7.539 1.00 47.44 300 LEU A CA 1
ATOM 2329 C C . LEU A 1 300 ? 14.623 9.958 7.605 1.00 47.44 300 LEU A C 1
ATOM 2331 O O . LEU A 1 300 ? 13.996 9.326 8.453 1.00 47.44 300 LEU A O 1
ATOM 2335 N N . SER A 1 301 ? 14.070 10.874 6.802 1.00 47.06 301 SER A N 1
ATOM 2336 C CA . SER A 1 301 ? 12.621 11.044 6.729 1.00 47.06 301 SER A CA 1
ATOM 2337 C C . SER A 1 301 ? 12.077 9.729 6.196 1.00 47.06 301 SER A C 1
ATOM 2339 O O . SER A 1 301 ? 12.060 9.471 4.991 1.00 47.06 301 SER A O 1
ATOM 2341 N N . LEU A 1 302 ? 11.776 8.838 7.133 1.00 57.00 302 LEU A N 1
ATOM 2342 C CA . LEU A 1 302 ? 11.170 7.571 6.844 1.00 57.00 302 LEU A CA 1
ATOM 2343 C C . LEU A 1 302 ? 9.791 7.897 6.276 1.00 57.00 302 LEU A C 1
ATOM 2345 O O . LEU A 1 302 ? 9.179 8.905 6.655 1.00 57.00 302 LEU A O 1
ATOM 2349 N N . PRO A 1 303 ? 9.307 7.076 5.338 1.00 62.88 303 PRO A N 1
ATOM 2350 C CA . PRO A 1 303 ? 7.894 7.064 5.012 1.00 62.88 303 PRO A CA 1
ATOM 2351 C C . PRO A 1 303 ? 7.052 7.033 6.292 1.00 62.88 303 PRO A C 1
ATOM 2353 O O . PRO A 1 303 ? 7.529 6.587 7.334 1.00 62.88 303 PRO A O 1
ATOM 2356 N N . ASP A 1 304 ? 5.808 7.491 6.207 1.00 80.75 304 ASP A N 1
ATOM 2357 C CA . ASP A 1 304 ? 4.887 7.525 7.341 1.00 80.75 304 ASP A CA 1
ATOM 2358 C C . ASP A 1 304 ? 4.700 6.112 7.940 1.00 80.75 304 ASP A C 1
ATOM 2360 O O . ASP A 1 304 ? 3.915 5.302 7.452 1.00 80.75 304 ASP A O 1
ATOM 2364 N N . ILE A 1 305 ? 5.481 5.793 8.981 1.00 88.00 305 ILE A N 1
ATOM 2365 C CA . ILE A 1 305 ? 5.485 4.476 9.633 1.00 88.00 305 ILE A CA 1
ATOM 2366 C C . ILE A 1 305 ? 4.136 4.215 10.288 1.00 88.00 305 ILE A C 1
ATOM 2368 O O . ILE A 1 305 ? 3.635 3.090 10.249 1.00 88.00 305 ILE A O 1
ATOM 2372 N N . ARG A 1 306 ? 3.520 5.262 10.845 1.00 91.62 306 ARG A N 1
ATOM 2373 C CA . ARG A 1 306 ? 2.189 5.181 11.435 1.00 91.62 306 ARG A CA 1
ATOM 2374 C C . ARG A 1 306 ? 1.188 4.692 10.394 1.00 91.62 306 ARG A C 1
ATOM 2376 O O . ARG A 1 306 ? 0.449 3.761 10.701 1.00 91.62 306 ARG A O 1
ATOM 2383 N N . LEU A 1 307 ? 1.203 5.242 9.179 1.00 92.12 307 LEU A N 1
ATOM 2384 C CA . LEU A 1 307 ? 0.304 4.815 8.102 1.00 92.12 307 LEU A CA 1
ATOM 2385 C C . LEU A 1 307 ? 0.386 3.300 7.845 1.00 92.12 307 LEU A C 1
ATOM 2387 O O . LEU A 1 307 ? -0.639 2.619 7.843 1.00 92.12 307 LEU A O 1
ATOM 2391 N N . TYR A 1 308 ? 1.589 2.744 7.688 1.00 92.94 308 TYR A N 1
ATOM 2392 C CA . TYR A 1 308 ? 1.749 1.313 7.397 1.00 92.94 308 TYR A CA 1
ATOM 2393 C C . TYR A 1 308 ? 1.374 0.404 8.576 1.00 92.94 308 TY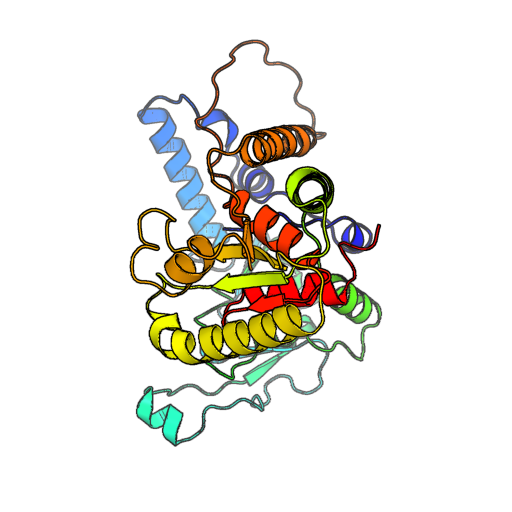R A C 1
ATOM 2395 O O . TYR A 1 308 ? 0.848 -0.703 8.389 1.00 92.94 308 TYR A O 1
ATOM 2403 N N . VAL A 1 309 ? 1.594 0.872 9.807 1.00 95.75 309 VAL A N 1
ATOM 2404 C CA . VAL A 1 309 ? 1.127 0.178 11.013 1.00 95.75 309 VAL A CA 1
ATOM 2405 C C . VAL A 1 309 ? -0.405 0.214 11.085 1.00 95.75 309 VAL A C 1
ATOM 2407 O O . VAL A 1 309 ? -1.019 -0.824 11.330 1.00 95.75 309 VAL A O 1
ATOM 2410 N N . GLU A 1 310 ? -1.046 1.352 10.798 1.00 96.62 310 GLU A N 1
ATOM 2411 C CA . GLU A 1 310 ? -2.510 1.484 10.722 1.00 96.62 310 GLU A CA 1
ATOM 2412 C C . GLU A 1 310 ? -3.120 0.544 9.667 1.00 96.62 310 GLU A C 1
ATOM 2414 O O . GLU A 1 310 ? -4.105 -0.143 9.954 1.00 96.62 310 GLU A O 1
ATOM 2419 N N . GLU A 1 311 ? -2.519 0.443 8.475 1.00 96.38 311 GLU A N 1
ATOM 2420 C CA . GLU A 1 311 ? -2.944 -0.506 7.434 1.00 96.38 311 GLU A CA 1
ATOM 2421 C C . GLU A 1 311 ? -2.872 -1.957 7.926 1.00 96.38 311 GLU A C 1
ATOM 2423 O O . GLU A 1 311 ? -3.822 -2.734 7.759 1.00 96.38 311 GLU A O 1
ATOM 2428 N N . THR A 1 312 ? -1.783 -2.307 8.615 1.00 96.75 312 THR A N 1
ATOM 2429 C CA . THR A 1 312 ? -1.605 -3.630 9.220 1.00 96.75 312 THR A CA 1
ATOM 2430 C C . THR A 1 312 ? -2.674 -3.905 10.281 1.00 96.75 312 THR A C 1
ATOM 2432 O O . THR A 1 312 ? -3.307 -4.964 10.238 1.00 96.75 312 THR A O 1
ATOM 2435 N N . ILE A 1 313 ? -2.955 -2.955 11.182 1.00 97.81 313 ILE A N 1
ATOM 2436 C CA . ILE A 1 313 ? -4.028 -3.075 12.186 1.00 97.81 313 ILE A CA 1
ATOM 2437 C C . ILE A 1 313 ? -5.378 -3.290 11.494 1.00 97.81 313 ILE A C 1
ATOM 2439 O O . ILE A 1 313 ? -6.142 -4.185 11.854 1.00 97.81 313 ILE A O 1
ATOM 2443 N N . CYS A 1 314 ? -5.680 -2.525 10.449 1.00 97.94 314 CYS A N 1
ATOM 2444 C CA . CYS A 1 314 ? -6.920 -2.674 9.695 1.00 97.94 314 CYS A CA 1
ATOM 2445 C C . CYS A 1 314 ? -7.034 -4.015 8.961 1.00 97.94 314 CYS A C 1
ATOM 2447 O O . CYS A 1 314 ? -8.134 -4.581 8.853 1.00 97.94 314 CYS A O 1
ATOM 2449 N N . SER A 1 315 ? -5.910 -4.579 8.516 1.00 97.06 315 SER A N 1
ATOM 2450 C CA . SER A 1 315 ? -5.878 -5.931 7.958 1.00 97.06 315 SER A CA 1
ATOM 2451 C C . SER A 1 315 ? -6.279 -7.000 8.990 1.00 97.06 315 SER A C 1
ATOM 2453 O O . SER A 1 315 ? -6.875 -8.013 8.626 1.00 97.06 315 SER A O 1
ATOM 2455 N N . CYS A 1 316 ? -6.067 -6.725 10.282 1.00 97.44 316 CYS A N 1
ATOM 2456 C CA . CYS A 1 316 ? -6.418 -7.589 11.409 1.00 97.44 316 CYS A CA 1
ATOM 2457 C C . CYS A 1 316 ? -7.876 -7.494 11.889 1.00 97.44 316 CYS A C 1
ATOM 2459 O O . CYS A 1 316 ? -8.294 -8.290 12.729 1.00 97.44 316 CYS A O 1
ATOM 2461 N N . ALA A 1 317 ? -8.674 -6.553 11.377 1.00 97.12 317 ALA A N 1
ATOM 2462 C CA . ALA A 1 317 ? -10.037 -6.331 11.862 1.00 97.12 317 ALA A CA 1
ATOM 2463 C C . ALA A 1 317 ? -10.971 -7.523 11.574 1.00 97.12 317 ALA A C 1
ATOM 2465 O O . ALA A 1 317 ? -11.361 -7.770 10.423 1.00 97.12 317 ALA A O 1
ATOM 2466 N N . SER A 1 318 ? -11.355 -8.261 12.614 1.00 95.75 318 SER A N 1
ATOM 2467 C CA . SER A 1 318 ? -12.141 -9.496 12.497 1.00 95.75 318 SER A CA 1
ATOM 2468 C C . SER A 1 318 ? -13.646 -9.271 12.317 1.00 95.75 318 SER A C 1
ATOM 2470 O O . SER A 1 318 ? -14.300 -10.091 11.680 1.00 95.75 318 SER A O 1
ATOM 2472 N N . LEU A 1 319 ? -14.200 -8.137 12.767 1.00 96.00 319 LEU A N 1
ATOM 2473 C CA . LEU A 1 319 ? -15.597 -7.746 12.488 1.00 96.00 319 LEU A CA 1
ATOM 2474 C C . LEU A 1 319 ? -15.760 -7.100 11.099 1.00 96.00 319 LEU A C 1
ATOM 2476 O O . LEU A 1 319 ? -16.857 -6.724 10.677 1.00 96.00 319 LEU A O 1
ATOM 2480 N N . GLY A 1 320 ? -14.654 -6.978 10.366 1.00 95.31 320 GLY A N 1
ATOM 2481 C CA . GLY A 1 320 ? -14.603 -6.512 8.992 1.00 95.31 320 GLY A CA 1
ATOM 2482 C C . GLY A 1 320 ? -13.962 -5.139 8.833 1.00 95.31 320 GLY A C 1
ATOM 2483 O O . GLY A 1 320 ? -13.453 -4.526 9.768 1.00 95.31 320 GLY A O 1
ATOM 2484 N N . PHE A 1 321 ? -14.002 -4.661 7.595 1.00 96.56 321 PHE A N 1
ATOM 2485 C CA . PHE A 1 321 ? -13.362 -3.426 7.162 1.00 96.56 321 PHE A CA 1
ATOM 2486 C C . PHE A 1 321 ? -14.371 -2.532 6.429 1.00 96.56 321 PHE A C 1
ATOM 2488 O O . PHE A 1 321 ? -15.282 -3.050 5.771 1.00 96.56 321 PHE A O 1
ATOM 2495 N N . VAL A 1 322 ? -14.235 -1.214 6.582 1.00 96.75 322 VAL A N 1
ATOM 2496 C CA . VAL A 1 322 ? -14.899 -0.175 5.783 1.00 96.75 322 VAL A CA 1
ATOM 2497 C C . VAL A 1 322 ? -13.828 0.826 5.365 1.00 96.75 322 VAL A C 1
ATOM 2499 O O . VAL A 1 322 ? -13.230 1.463 6.224 1.00 96.75 322 VAL A O 1
ATOM 2502 N N . GLY A 1 323 ? -13.587 0.961 4.063 1.00 93.94 323 GLY A N 1
ATOM 2503 C CA . GLY A 1 323 ? -12.605 1.894 3.513 1.00 93.94 323 GLY A CA 1
ATOM 2504 C C . GLY A 1 323 ? -13.246 3.004 2.692 1.00 93.94 323 GLY A C 1
ATOM 2505 O O . GLY A 1 323 ? -14.364 2.862 2.188 1.00 93.94 323 GLY A O 1
ATOM 2506 N N . THR A 1 324 ? -12.530 4.113 2.530 1.00 91.00 324 THR A N 1
ATOM 2507 C CA . THR A 1 324 ? -12.959 5.201 1.652 1.00 91.00 324 THR A CA 1
ATOM 2508 C C . THR A 1 324 ? -12.828 4.772 0.195 1.00 91.00 324 THR A C 1
ATOM 2510 O O . THR A 1 324 ? -11.750 4.391 -0.256 1.00 91.00 324 THR A O 1
ATOM 2513 N N . ALA A 1 325 ? -13.929 4.840 -0.556 1.00 85.44 325 ALA A N 1
ATOM 2514 C CA . ALA A 1 325 ? -13.949 4.436 -1.960 1.00 85.44 325 ALA A CA 1
ATOM 2515 C C . ALA A 1 325 ? -12.921 5.224 -2.796 1.00 85.44 325 ALA A C 1
ATOM 2517 O O . ALA A 1 325 ? -12.896 6.454 -2.748 1.00 85.44 325 ALA A O 1
ATOM 2518 N N . GLY A 1 326 ? -12.105 4.506 -3.576 1.00 82.00 326 GLY A N 1
ATOM 2519 C CA . GLY A 1 326 ? -11.040 5.073 -4.413 1.00 82.00 326 GLY A CA 1
ATOM 2520 C C . GLY A 1 326 ? -9.752 5.433 -3.664 1.00 82.00 326 GLY A C 1
ATOM 2521 O O . GLY A 1 326 ? -8.875 6.067 -4.244 1.00 82.00 326 GLY A O 1
ATOM 2522 N N . SER A 1 327 ? -9.638 5.091 -2.377 1.00 85.56 327 SER A N 1
ATOM 2523 C CA . SER A 1 327 ? -8.396 5.250 -1.622 1.00 85.56 327 SER A CA 1
ATOM 2524 C C . SER A 1 327 ? -7.474 4.058 -1.877 1.00 85.56 327 SER A C 1
ATOM 2526 O O . SER A 1 327 ? -7.836 2.928 -1.559 1.00 85.56 327 SER A O 1
ATOM 2528 N N . THR A 1 328 ? -6.259 4.315 -2.364 1.00 87.50 328 THR A N 1
ATOM 2529 C CA . THR A 1 328 ? -5.220 3.283 -2.547 1.00 87.50 328 THR A CA 1
ATOM 2530 C C . THR A 1 328 ? -4.850 2.591 -1.232 1.00 87.50 328 THR A C 1
ATOM 2532 O O . THR A 1 328 ? -4.589 1.396 -1.215 1.00 87.50 328 THR A O 1
ATOM 2535 N N . ILE A 1 329 ? -4.925 3.308 -0.106 1.00 90.62 329 ILE A N 1
ATOM 2536 C CA . ILE A 1 329 ? -4.767 2.751 1.248 1.00 90.62 329 ILE A CA 1
ATOM 2537 C C . ILE A 1 329 ? -5.844 1.688 1.525 1.00 90.62 329 ILE A C 1
ATOM 2539 O O . ILE A 1 329 ? -5.561 0.618 2.055 1.00 90.62 329 ILE A O 1
ATOM 2543 N N . ALA A 1 330 ? -7.102 1.955 1.153 1.00 92.12 330 ALA A N 1
ATOM 2544 C CA . ALA A 1 330 ? -8.180 0.987 1.345 1.00 92.12 330 ALA A CA 1
ATOM 2545 C C . ALA A 1 330 ? -8.017 -0.252 0.450 1.00 92.12 330 ALA A C 1
ATOM 2547 O O . ALA A 1 330 ? -8.353 -1.359 0.874 1.00 92.12 330 ALA A O 1
ATOM 2548 N N . GLU A 1 331 ? -7.495 -0.070 -0.764 1.00 91.31 331 GLU A N 1
ATOM 2549 C CA . GLU A 1 331 ? -7.150 -1.163 -1.680 1.00 91.31 331 GLU A CA 1
ATOM 2550 C C . GLU A 1 331 ? -6.007 -2.020 -1.119 1.00 91.31 331 GLU A C 1
ATOM 2552 O O . GLU A 1 331 ? -6.144 -3.243 -1.068 1.00 91.31 331 GLU A O 1
ATOM 2557 N N . SER A 1 332 ? -4.947 -1.388 -0.604 1.00 92.00 332 SER A N 1
ATOM 2558 C CA . SER A 1 332 ? -3.826 -2.048 0.080 1.00 92.00 332 SER A CA 1
ATOM 2559 C C . SER A 1 332 ? -4.305 -2.902 1.261 1.00 92.00 332 SER A C 1
ATOM 2561 O O . SER A 1 332 ? -4.063 -4.111 1.297 1.00 92.00 332 SER A O 1
ATOM 2563 N N . ILE A 1 333 ? -5.114 -2.335 2.166 1.00 95.44 333 ILE A N 1
ATOM 2564 C CA . ILE A 1 333 ? -5.723 -3.081 3.283 1.00 95.44 333 ILE A CA 1
ATOM 2565 C C . ILE A 1 333 ? -6.557 -4.260 2.764 1.00 95.44 333 ILE A C 1
ATOM 2567 O O . ILE A 1 333 ? -6.483 -5.366 3.304 1.00 95.44 333 ILE A O 1
ATOM 2571 N N . GLY A 1 334 ? -7.360 -4.049 1.717 1.00 94.75 334 GLY A N 1
ATOM 2572 C CA . GLY A 1 334 ? -8.148 -5.108 1.084 1.00 94.75 334 GLY A CA 1
ATOM 2573 C C . GLY A 1 334 ? -7.282 -6.269 0.588 1.00 94.75 334 GLY A C 1
ATOM 2574 O O . GLY A 1 334 ? -7.609 -7.434 0.830 1.00 94.75 334 GLY A O 1
ATOM 2575 N N . LEU A 1 335 ? -6.146 -5.956 -0.036 1.00 93.25 335 LEU A N 1
ATOM 2576 C CA . LEU A 1 335 ? -5.182 -6.932 -0.532 1.00 93.25 335 LEU A CA 1
ATOM 2577 C C . LEU A 1 335 ? -4.476 -7.681 0.609 1.00 93.25 335 LEU A C 1
ATOM 2579 O O . LEU A 1 335 ? -4.386 -8.909 0.566 1.00 93.25 335 LEU A O 1
ATOM 2583 N N . MET A 1 336 ? -4.063 -6.984 1.673 1.00 95.12 336 MET A N 1
ATOM 2584 C CA . MET A 1 336 ? -3.492 -7.612 2.874 1.00 95.12 336 MET A CA 1
ATOM 2585 C C . MET A 1 336 ? -4.474 -8.595 3.528 1.00 95.12 336 MET A C 1
ATOM 2587 O O . MET A 1 336 ? -4.082 -9.677 3.971 1.00 95.12 336 MET A O 1
ATOM 2591 N N . ARG A 1 337 ? -5.768 -8.249 3.560 1.00 94.81 337 ARG A N 1
ATOM 2592 C CA . ARG A 1 337 ? -6.833 -9.122 4.083 1.00 94.81 337 ARG A CA 1
ATOM 2593 C C . ARG A 1 337 ? -7.049 -10.353 3.208 1.00 94.81 337 ARG A C 1
ATOM 2595 O O . ARG A 1 337 ? -7.144 -11.450 3.748 1.00 94.81 337 ARG A O 1
ATOM 2602 N N . LYS A 1 338 ? -7.087 -10.193 1.878 1.00 94.62 338 LYS A N 1
ATOM 2603 C CA . LYS A 1 338 ? -7.192 -11.309 0.912 1.00 94.62 338 LYS A CA 1
ATOM 2604 C C . LYS A 1 338 ? -6.043 -12.311 1.087 1.00 94.62 338 LYS A C 1
ATOM 2606 O O . LYS A 1 338 ? -6.253 -13.511 0.940 1.00 94.62 338 LYS A O 1
ATOM 2611 N N . ASN A 1 339 ? -4.859 -11.815 1.446 1.00 92.88 339 ASN A N 1
ATOM 2612 C CA . ASN A 1 339 ? -3.648 -12.607 1.657 1.00 92.88 339 ASN A CA 1
ATOM 2613 C C . ASN A 1 339 ? -3.428 -13.054 3.114 1.00 92.88 339 ASN A C 1
ATOM 2615 O O . ASN A 1 339 ? -2.366 -13.582 3.433 1.00 92.88 339 ASN A O 1
ATOM 2619 N N . ASN A 1 340 ? -4.419 -12.888 3.999 1.00 92.38 340 ASN A N 1
ATOM 2620 C CA . ASN A 1 340 ? -4.392 -13.407 5.370 1.00 92.38 340 ASN A CA 1
ATOM 2621 C C . ASN A 1 340 ? -3.167 -12.963 6.196 1.00 92.38 340 ASN A C 1
ATOM 2623 O O . ASN A 1 340 ? -2.664 -13.722 7.023 1.00 92.38 340 ASN A O 1
ATOM 2627 N N . ILE A 1 341 ? -2.699 -11.720 6.024 1.00 90.69 341 ILE A N 1
ATOM 2628 C CA . ILE A 1 341 ? -1.506 -11.208 6.729 1.00 90.69 341 ILE A CA 1
ATOM 2629 C C . ILE A 1 341 ? -1.625 -11.308 8.250 1.00 90.69 341 ILE A C 1
ATOM 2631 O O . ILE A 1 341 ? -0.653 -11.621 8.944 1.00 90.69 341 ILE A O 1
ATOM 2635 N N . CYS A 1 342 ? -2.830 -11.091 8.772 1.00 89.06 342 CYS A N 1
ATOM 2636 C CA . CYS A 1 342 ? -3.096 -11.188 10.199 1.00 89.06 342 CYS A CA 1
ATOM 2637 C C . CYS A 1 342 ? -3.368 -12.619 10.697 1.00 89.06 342 CYS A C 1
ATOM 2639 O O . CYS A 1 342 ? -3.503 -12.845 11.894 1.00 89.06 342 CYS A O 1
ATOM 2641 N N . SER A 1 343 ? -3.455 -13.610 9.806 1.00 74.50 343 SER A N 1
ATOM 2642 C CA . SER A 1 343 ? -3.654 -15.009 10.192 1.00 74.50 343 SER A CA 1
ATOM 2643 C C . SER A 1 343 ? -2.318 -15.648 10.563 1.00 74.50 343 SER A C 1
ATOM 2645 O O . SER A 1 343 ? -1.685 -16.294 9.733 1.00 74.50 343 SER A O 1
ATOM 2647 N N . LYS A 1 344 ? -1.871 -15.397 11.793 1.00 54.09 344 LYS A N 1
ATOM 2648 C CA . LYS A 1 344 ? -0.874 -16.146 12.577 1.00 54.09 344 LYS A CA 1
ATOM 2649 C C . LYS A 1 344 ? -0.598 -15.371 13.848 1.00 54.09 344 LYS A C 1
ATOM 2651 O O . LYS A 1 344 ? -0.162 -14.201 13.694 1.00 54.09 344 LYS A O 1
#

Organism: Sesamum radiatum (NCBI:txid300843)

Foldseek 3Di:
DDAQFDCVLCVVPDDDDDVQRVLCVQLVHDPVVCPPDDPVVVVVRVVSSVVVVCVLQCVVADDQQAEHEDPDDLLAEAEEEPDPQAFHFDPPFDDPVRCVVVVDPHTHGYHYCCVDQNPPHPNNSHPYYRYNPQDDDDDPPDDRSYPHCDNPPDPSSVVVSVSVVDTAHDPLLLVLLLCCLCPVQVDQAEEEADEDPPPVLPVQRVVLVVVVVVLLVVCLVPHDPQHEYEYHYPDDPVPCVPHPVVVQVVPRGNYDYDYDDCPDVSLVSSLVVVVVVVCVVPDPPDDDDDDDDPDPDPPDPDPRSRLSSSLSNNLQRRSYYGHRPPDVSSVNSVVSVVVPSSVD

Secondary structure (DSSP, 8-state):
----B--GGGTTT-----HHHHHHHHHT--GGGGTT--HHHHHHHHHHHHHHHHHHTTTT--BTTTEEEE---TTTEEEESS-TTTTSBPS-PPPHHHHHHHT-----EEEEHHHHHSTTSTTTT-SEEEES-S-----TT---SEE-S--TT-HHHHHHHHHHS--PBPHHHHHHHHHIIIIII-S-EEEEEE--S-GGGTTTHHHHHHHHHHHHHHHHHHSPSSEEEEEEESS-GGG-TTSHHHHHHH-TTTEEEE---TTSHHHHHHHHHHHHHHHHTS-SS------------S------HHHHHHHHHHHT-TTEEE--TT-HHHHHHHHHHHTTTT--

pLDDT: mean 79.86, std 16.92, range [29.78, 98.38]

Sequence (344 aa):
MADIIDLSSLVSAVRFIDFRVFVSMLCGVNLNMSCGMDSSMKSSLLEKLKQCGSLLSGYDGNVDSCVFASREDCRNTVWTYLTDDDGILDSFQADDELKKKRKISFLRRRKDVYKALGPGSAAGTATVLALGSLFTSSYKGSESHIDIHEAPRDQKIQLLIQKVEFLPFVAEILSAGKKFALETIKAPFLCAQLRLLDGQFKNHWKGTFLVLKQKLEVLKQTGSLPVHVFVMTDLPQLNWTGTYLGDLAKDSGAFKLFVLREEDELVAETTTELLNAGNAIKLQSGFSNFEGRDQQCDALSLPDIRLYVEETICSCASLGFVGTAGSTIAESIGLMRKNNICSK

Radius of gyration: 24.44 Å; chains: 1; bounding box: 66×44×59 Å